Protein AF-0000000084686170 (afdb_homodimer)

pLDDT: mean 83.03, std 14.46, range [45.0, 97.25]

Secondary structure (DSSP, 8-state):
---EEEEEEEETTEEEEEEEEGGGHHHHHHHHHHHHHHHHHHHHHSS--SHHHHHHHHHHHHHHHHHHHHHHHHHHHHHHHHHHHHHHHHHHHHHHHH--/---EEEEEEEETTEEEEEEEEGGGHHHHHHHHHHHHHHHHHHHHHSS--SHHHHHHHHHHHHHHHHHHHHHHHHHHHHHHHHHHHHHHHHHHHHHHHH--

Foldseek 3Di:
DQDWDWDWADADHDIDIDTDGPVCVVVVRVVRVQLSVQLVVQVVVVPDDDSVRSSVVSVVVVVVVVVVVVVVCVVVVVVVVVVVVVVVVVVVVVCVVVVD/DQDWDWDWADADHDIDIDTDGPVCVVVVRVVRVQLSVQLVVQVVVVPDDDSVRSSVVSVVVVVVVVVVVVVVCVVVVVVVVVVVVVVVVVVVVVCVVVVD

Nearest PDB structures (foldseek):
  1t3u-assembly1_D  TM=7.786E-01  e=3.316E-07  Pseudomonas aeruginosa PAO1
  1t3u-assembly1_C  TM=6.749E-01  e=1.003E-06  Pseudomonas aeruginosa PAO1
  4p1m-assembly1_A-2  TM=8.816E-01  e=3.087E-04  Escherichia coli
  6xiq-assembly1_v  TM=5.345E-01  e=3.886E+00  Saccharomyces cerevisiae
  1t3u-assembly1_D  TM=7.752E-01  e=3.316E-07  Pseudomonas aeruginosa PAO1

Solvent-accessible surface area (backbone atoms only — not comparable to full-atom values): 10819 Å² total; per-residue (Å²): 124,86,64,66,41,77,42,80,40,73,46,82,93,42,80,45,81,44,78,36,42,72,86,42,43,67,53,49,53,51,15,43,52,55,50,27,52,45,29,46,53,45,47,70,67,62,81,49,73,59,70,48,55,29,34,42,51,33,29,36,54,51,36,34,54,36,53,53,52,53,50,49,44,59,52,45,50,49,49,49,51,50,49,49,51,52,53,50,50,52,48,51,51,51,48,58,60,62,74,95,124,86,63,67,42,78,43,81,42,75,46,80,94,41,81,44,79,44,79,37,42,71,87,43,43,67,53,50,53,51,14,43,52,55,50,28,51,43,30,46,55,46,49,69,67,63,80,49,75,59,71,47,55,30,33,42,51,33,30,35,54,49,37,34,53,37,55,53,52,53,49,49,45,60,50,45,51,50,49,48,52,50,49,50,52,53,52,50,49,53,48,52,52,51,48,59,61,62,75,94

InterPro domains:
  IPR007838 Cell division protein ZapA-like [PF05164] (7-91)
  IPR007838 Cell division protein ZapA-like [PTHR34981] (5-94)
  IPR036192 Cell division protein ZapA-like superfamily [SSF102829] (6-92)
  IPR042233 Cell division protein ZapA, N-terminal [G3DSA:3.30.160.880] (1-48)

Structure (mmCIF, N/CA/C/O backbone):
data_AF-0000000084686170-model_v1
#
loop_
_entity.id
_entity.type
_entity.pdbx_description
1 polymer 'Cell division protein ZapA'
#
loop_
_atom_site.group_PDB
_atom_site.id
_atom_site.type_symbol
_atom_site.label_atom_id
_atom_site.label_alt_id
_atom_site.label_comp_id
_atom_site.label_asym_id
_atom_site.label_entity_id
_atom_site.label_seq_id
_atom_site.pdbx_PDB_ins_code
_atom_site.Cartn_x
_atom_site.Cartn_y
_atom_site.Cartn_z
_atom_site.occupancy
_atom_site.B_iso_or_equiv
_atom_site.auth_seq_id
_atom_site.auth_comp_id
_atom_site.auth_asym_id
_atom_site.auth_atom_id
_atom_site.pdbx_PDB_model_num
ATOM 1 N N . MET A 1 1 ? 29.641 5.016 -8.812 1 45 1 MET A N 1
ATOM 2 C CA . MET A 1 1 ? 28.875 3.811 -9.133 1 45 1 MET A CA 1
ATOM 3 C C . MET A 1 1 ? 27.828 3.523 -8.055 1 45 1 MET A C 1
ATOM 5 O O . MET A 1 1 ? 28.172 3.283 -6.898 1 45 1 MET A O 1
ATOM 9 N N . SER A 1 2 ? 26.797 4.141 -8.07 1 58.09 2 SER A N 1
ATOM 10 C CA . SER A 1 2 ? 25.828 4.031 -6.977 1 58.09 2 SER A CA 1
ATOM 11 C C . SER A 1 2 ? 25.547 2.574 -6.633 1 58.09 2 SER A C 1
ATOM 13 O O . SER A 1 2 ? 25.156 1.79 -7.5 1 58.09 2 SER A O 1
ATOM 15 N N . THR A 1 3 ? 26.281 1.944 -5.672 1 73.88 3 THR A N 1
ATOM 16 C CA . THR A 1 3 ? 26.391 0.538 -5.297 1 73.88 3 THR A CA 1
ATOM 17 C C . THR A 1 3 ? 25 -0.025 -4.957 1 73.88 3 THR A C 1
ATOM 19 O O . THR A 1 3 ? 24.328 0.487 -4.07 1 73.88 3 THR A O 1
ATOM 22 N N . SER A 1 4 ? 24.391 -0.526 -5.988 1 85.44 4 SER A N 1
ATOM 23 C CA . SER A 1 4 ? 23.141 -1.256 -5.758 1 85.44 4 SER A CA 1
ATOM 24 C C . SER A 1 4 ? 23.406 -2.58 -5.047 1 85.44 4 SER A C 1
ATOM 26 O O . SER A 1 4 ? 24.422 -3.236 -5.301 1 85.44 4 SER A O 1
ATOM 28 N N . THR A 1 5 ? 22.703 -2.738 -3.934 1 88.38 5 THR A N 1
ATOM 29 C CA . THR A 1 5 ? 22.812 -3.986 -3.184 1 88.38 5 THR A CA 1
ATOM 30 C C . THR A 1 5 ? 21.531 -4.812 -3.342 1 88.38 5 THR A C 1
ATOM 32 O O . THR A 1 5 ? 20.438 -4.254 -3.469 1 88.38 5 THR A O 1
ATOM 35 N N . THR A 1 6 ? 21.734 -6.113 -3.402 1 92.19 6 THR A N 1
ATOM 36 C CA . THR A 1 6 ? 20.609 -7.023 -3.504 1 92.19 6 THR A CA 1
ATOM 37 C C . THR A 1 6 ? 20.141 -7.469 -2.117 1 92.19 6 THR A C 1
ATOM 39 O O . THR A 1 6 ? 20.953 -7.957 -1.319 1 92.19 6 THR A O 1
ATOM 42 N N . VAL A 1 7 ? 18.891 -7.262 -1.867 1 92.81 7 VAL A N 1
ATOM 43 C CA . VAL A 1 7 ? 18.328 -7.633 -0.573 1 92.81 7 VAL A CA 1
ATOM 44 C C . VAL A 1 7 ? 17.359 -8.797 -0.745 1 92.81 7 VAL A C 1
ATOM 46 O O . VAL A 1 7 ? 16.531 -8.797 -1.657 1 92.81 7 VAL A O 1
ATOM 49 N N . THR A 1 8 ? 17.531 -9.836 0.137 1 94.94 8 THR A N 1
ATOM 50 C CA . THR A 1 8 ? 16.641 -10.984 0.133 1 94.94 8 THR A CA 1
ATOM 51 C C . THR A 1 8 ? 15.492 -10.789 1.122 1 94.94 8 THR A C 1
ATOM 53 O O . THR A 1 8 ? 15.719 -10.602 2.318 1 94.94 8 THR A O 1
ATOM 56 N N . LEU A 1 9 ? 14.258 -10.852 0.516 1 94.81 9 LEU A N 1
ATOM 57 C CA . LEU A 1 9 ? 13.07 -10.672 1.348 1 94.81 9 LEU A CA 1
ATOM 58 C C . LEU A 1 9 ? 12.289 -11.977 1.467 1 94.81 9 LEU A C 1
ATOM 60 O O . LEU A 1 9 ? 12.203 -12.742 0.506 1 94.81 9 LEU A O 1
ATOM 64 N N . HIS A 1 10 ? 11.812 -12.18 2.723 1 93.75 10 HIS A N 1
ATOM 65 C CA . HIS A 1 10 ? 10.961 -13.336 2.955 1 93.75 10 HIS A CA 1
ATOM 66 C C . HIS A 1 10 ? 9.508 -12.922 3.166 1 93.75 10 HIS A C 1
ATOM 68 O O . HIS A 1 10 ? 9.172 -12.32 4.188 1 93.75 10 HIS A O 1
ATOM 74 N N . LEU A 1 11 ? 8.711 -13.188 2.184 1 95.25 11 LEU A N 1
ATOM 75 C CA . LEU A 1 11 ? 7.281 -12.906 2.27 1 95.25 11 LEU A CA 1
ATOM 76 C C . LEU A 1 11 ? 6.477 -14.203 2.268 1 95.25 11 LEU A C 1
ATOM 78 O O . LEU A 1 11 ? 6.453 -14.922 1.266 1 95.25 11 LEU A O 1
ATOM 82 N N . LEU A 1 12 ? 5.699 -14.406 3.408 1 90.69 12 LEU A N 1
ATOM 83 C CA . LEU A 1 12 ? 5.023 -15.68 3.627 1 90.69 12 LEU A CA 1
ATOM 84 C C . LEU A 1 12 ? 5.984 -16.844 3.439 1 90.69 12 LEU A C 1
ATOM 86 O O . LEU A 1 12 ? 6.977 -16.969 4.164 1 90.69 12 LEU A O 1
ATOM 90 N N . ASP A 1 13 ? 5.934 -17.609 2.588 1 85.81 13 ASP A N 1
ATOM 91 C CA . ASP A 1 13 ? 6.801 -18.781 2.459 1 85.81 13 ASP A CA 1
ATOM 92 C C . ASP A 1 13 ? 7.617 -18.719 1.171 1 85.81 13 ASP A C 1
ATOM 94 O O . ASP A 1 13 ? 8.008 -19.75 0.627 1 85.81 13 ASP A O 1
ATOM 98 N N . LYS A 1 14 ? 7.883 -17.438 0.778 1 92.5 14 LYS A N 1
ATOM 99 C CA . LYS A 1 14 ? 8.625 -17.266 -0.469 1 92.5 14 LYS A CA 1
ATOM 100 C C . LYS A 1 14 ? 9.734 -16.234 -0.31 1 92.5 14 LYS A C 1
ATOM 102 O O . LYS A 1 14 ? 9.602 -15.289 0.474 1 92.5 14 LYS A O 1
ATOM 107 N N . GLU A 1 15 ? 10.836 -16.531 -1.02 1 93.94 15 GLU A N 1
ATOM 108 C CA . GLU A 1 15 ? 11.977 -15.625 -1.01 1 93.94 15 GLU A CA 1
ATOM 109 C C . GLU A 1 15 ? 12.008 -14.758 -2.27 1 93.94 15 GLU A C 1
ATOM 111 O O . GLU A 1 15 ? 11.805 -15.266 -3.375 1 93.94 15 GLU A O 1
ATOM 116 N N . TYR A 1 16 ? 12.18 -13.484 -2.07 1 92.5 16 TYR A N 1
ATOM 117 C CA . TYR A 1 16 ? 12.281 -12.531 -3.168 1 92.5 16 TYR A CA 1
ATOM 118 C C . TYR A 1 16 ? 13.57 -11.727 -3.074 1 92.5 16 TYR A C 1
ATOM 120 O O . TYR A 1 16 ? 13.914 -11.211 -2.008 1 92.5 16 TYR A O 1
ATOM 128 N N . ARG A 1 17 ? 14.297 -11.68 -4.141 1 92.94 17 ARG A N 1
ATOM 129 C CA . ARG A 1 17 ? 15.508 -10.875 -4.191 1 92.94 17 ARG A CA 1
ATOM 130 C C . ARG A 1 17 ? 15.266 -9.555 -4.91 1 92.94 17 ARG A C 1
ATOM 132 O O . ARG A 1 17 ? 14.836 -9.539 -6.066 1 92.94 17 ARG A O 1
ATOM 139 N N . VAL A 1 18 ? 15.477 -8.484 -4.219 1 92.38 18 VAL A N 1
ATOM 140 C CA . VAL A 1 18 ? 15.219 -7.156 -4.762 1 92.38 18 VAL A CA 1
ATOM 141 C C . VAL A 1 18 ? 16.484 -6.305 -4.676 1 92.38 18 VAL A C 1
ATOM 143 O O . VAL A 1 18 ? 17.156 -6.297 -3.646 1 92.38 18 VAL A O 1
ATOM 146 N N . SER A 1 19 ? 16.766 -5.57 -5.801 1 91 19 SER A N 1
ATOM 147 C CA . SER A 1 19 ? 17.922 -4.676 -5.832 1 91 19 SER A CA 1
ATOM 148 C C . SER A 1 19 ? 17.547 -3.275 -5.359 1 91 19 SER A C 1
ATOM 150 O O . SER A 1 19 ? 16.516 -2.727 -5.77 1 91 19 SER A O 1
ATOM 152 N N . CYS A 1 20 ? 18.266 -2.783 -4.465 1 89.31 20 CYS A N 1
ATOM 153 C CA . CYS A 1 20 ? 18.031 -1.431 -3.971 1 89.31 20 CYS A CA 1
ATOM 154 C C . CYS A 1 20 ? 19.328 -0.753 -3.584 1 89.31 20 CYS A C 1
ATOM 156 O O . CYS A 1 20 ? 20.359 -1.419 -3.412 1 89.31 20 CYS A O 1
ATOM 158 N N . SER A 1 21 ? 19.312 0.585 -3.564 1 90.12 21 SER A N 1
ATOM 159 C CA . SER A 1 21 ? 20.469 1.325 -3.074 1 90.12 21 SER A CA 1
ATOM 160 C C . SER A 1 21 ? 20.625 1.177 -1.562 1 90.12 21 SER A C 1
ATOM 162 O O . SER A 1 21 ? 19.656 0.886 -0.863 1 90.12 21 SER A O 1
ATOM 164 N N . GLU A 1 22 ? 21.797 1.408 -1.07 1 89 22 GLU A N 1
ATOM 165 C CA . GLU A 1 22 ? 22.094 1.27 0.354 1 89 22 GLU A CA 1
ATOM 166 C C . GLU A 1 22 ? 21.203 2.193 1.188 1 89 22 GLU A C 1
ATOM 168 O O . GLU A 1 22 ? 20.797 1.836 2.295 1 89 22 GLU A O 1
ATOM 173 N N . ASN A 1 23 ? 20.875 3.273 0.655 1 88.88 23 ASN A N 1
ATOM 174 C CA . ASN A 1 23 ? 20.078 4.27 1.367 1 88.88 23 ASN A CA 1
ATOM 175 C C . ASN A 1 23 ? 18.594 3.887 1.409 1 88.88 23 ASN A C 1
ATOM 177 O O . ASN A 1 23 ? 17.844 4.406 2.23 1 88.88 23 ASN A O 1
ATOM 181 N N . GLU A 1 24 ? 18.234 2.977 0.614 1 86.94 24 GLU A N 1
ATOM 182 C CA . GLU A 1 24 ? 16.828 2.58 0.526 1 86.94 24 GLU A CA 1
ATOM 183 C C . GLU A 1 24 ? 16.594 1.239 1.214 1 86.94 24 GLU A C 1
ATOM 185 O O . GLU A 1 24 ? 15.445 0.813 1.373 1 86.94 24 GLU A O 1
ATOM 190 N N . ARG A 1 25 ? 17.609 0.647 1.721 1 91.94 25 ARG A N 1
ATOM 191 C CA . ARG A 1 25 ? 17.547 -0.705 2.264 1 91.94 25 ARG A CA 1
ATOM 192 C C . ARG A 1 25 ? 16.625 -0.767 3.471 1 91.94 25 ARG A C 1
ATOM 194 O O . ARG A 1 25 ? 15.75 -1.641 3.551 1 91.94 25 ARG A O 1
ATOM 201 N N . ALA A 1 26 ? 16.812 0.148 4.355 1 92.31 26 ALA A N 1
ATOM 202 C CA . ALA A 1 26 ? 16 0.161 5.574 1 92.31 26 ALA A CA 1
ATOM 203 C C . ALA A 1 26 ? 14.523 0.336 5.246 1 92.31 26 ALA A C 1
ATOM 205 O O . ALA A 1 26 ? 13.672 -0.336 5.828 1 92.31 26 ALA A O 1
ATOM 206 N N . GLY A 1 27 ? 14.234 1.225 4.305 1 92.19 27 GLY A N 1
ATOM 207 C CA . GLY A 1 27 ? 12.867 1.444 3.875 1 92.19 27 GLY A CA 1
ATOM 208 C C . GLY A 1 27 ? 12.25 0.229 3.213 1 92.19 27 GLY A C 1
ATOM 209 O O . GLY A 1 27 ? 11.078 -0.092 3.457 1 92.19 27 GLY A O 1
ATOM 210 N N . LEU A 1 28 ? 13.07 -0.44 2.461 1 94 28 LEU A N 1
ATOM 211 C CA . LEU A 1 28 ? 12.625 -1.647 1.771 1 94 28 LEU A CA 1
ATOM 212 C C . LEU A 1 28 ? 12.305 -2.756 2.768 1 94 28 LEU A C 1
ATOM 214 O O . LEU A 1 28 ? 11.273 -3.424 2.648 1 94 28 LEU A O 1
ATOM 218 N N . GLU A 1 29 ? 13.133 -2.926 3.709 1 95.25 29 GLU A N 1
ATOM 219 C CA . GLU A 1 29 ? 12.945 -3.971 4.715 1 95.25 29 GLU A CA 1
ATOM 220 C C . GLU A 1 29 ? 11.711 -3.701 5.57 1 95.25 29 GLU A C 1
ATOM 222 O O . GLU A 1 29 ? 10.977 -4.629 5.91 1 95.25 29 GLU A O 1
ATOM 227 N N . SER A 1 30 ? 11.547 -2.482 5.891 1 95.62 30 SER A N 1
ATOM 228 C CA . SER A 1 30 ? 10.359 -2.1 6.656 1 95.62 30 SER A CA 1
ATOM 229 C C . SER A 1 30 ? 9.086 -2.348 5.859 1 95.62 30 SER A C 1
ATOM 231 O O . SER A 1 30 ? 8.102 -2.85 6.402 1 95.62 30 SER A O 1
ATOM 233 N N . SER A 1 31 ? 9.125 -1.954 4.648 1 96.62 31 SER A N 1
ATOM 234 C CA . SER A 1 31 ? 7.988 -2.184 3.762 1 96.62 31 SER A CA 1
ATOM 235 C C . SER A 1 31 ? 7.684 -3.672 3.629 1 96.62 31 SER A C 1
ATOM 237 O O . SER A 1 31 ? 6.52 -4.078 3.662 1 96.62 31 SER A O 1
ATOM 239 N N . ALA A 1 32 ? 8.766 -4.422 3.52 1 97.25 32 ALA A N 1
ATOM 240 C CA . ALA A 1 32 ? 8.609 -5.867 3.389 1 97.25 32 ALA A CA 1
ATOM 241 C C . ALA A 1 32 ? 7.977 -6.469 4.637 1 97.25 32 ALA A C 1
ATOM 243 O O . ALA A 1 32 ? 7.109 -7.344 4.543 1 97.25 32 ALA A O 1
ATOM 244 N N . ARG A 1 33 ? 8.414 -6.012 5.738 1 96.38 33 ARG A N 1
ATOM 245 C CA . ARG A 1 33 ? 7.867 -6.5 7.004 1 96.38 33 ARG A CA 1
ATOM 246 C C . ARG A 1 33 ? 6.383 -6.18 7.121 1 96.38 33 ARG A C 1
ATOM 248 O O . ARG A 1 33 ? 5.586 -7.031 7.523 1 96.38 33 ARG A O 1
ATOM 255 N N . PHE A 1 34 ? 6.027 -4.988 6.836 1 96.62 34 PHE A N 1
ATOM 256 C CA . PHE A 1 34 ? 4.637 -4.551 6.902 1 96.62 34 PHE A CA 1
ATOM 257 C C . PHE A 1 34 ? 3.768 -5.359 5.945 1 96.62 34 PHE A C 1
ATOM 259 O O . PHE A 1 34 ? 2.695 -5.836 6.324 1 96.62 34 PHE A O 1
ATOM 266 N N . LEU A 1 35 ? 4.238 -5.48 4.684 1 96.94 35 LEU A N 1
ATOM 267 C CA . LEU A 1 35 ? 3.51 -6.262 3.689 1 96.94 35 LEU A CA 1
ATOM 268 C C . LEU A 1 35 ? 3.367 -7.711 4.141 1 96.94 35 LEU A C 1
ATOM 270 O O . LEU A 1 35 ? 2.289 -8.297 4.02 1 96.94 35 LEU A O 1
ATOM 274 N N . ASP A 1 36 ? 4.41 -8.281 4.629 1 97.25 36 ASP A N 1
ATOM 275 C CA . ASP A 1 36 ? 4.398 -9.656 5.098 1 97.25 36 ASP A CA 1
ATOM 276 C C . ASP A 1 36 ? 3.363 -9.859 6.203 1 97.25 36 ASP A C 1
ATOM 278 O O . ASP A 1 36 ? 2.664 -10.867 6.23 1 97.25 36 ASP A O 1
ATOM 282 N N . GLU A 1 37 ? 3.311 -8.961 7.086 1 96.94 37 GLU A N 1
ATOM 283 C CA . GLU A 1 37 ? 2.342 -9.016 8.172 1 96.94 37 GLU A CA 1
ATOM 284 C C . GLU A 1 37 ? 0.912 -9.023 7.645 1 96.94 37 GLU A C 1
ATOM 286 O O . GLU A 1 37 ? 0.068 -9.781 8.125 1 96.94 37 GLU A O 1
ATOM 291 N N . LYS A 1 38 ? 0.696 -8.172 6.711 1 96.12 38 LYS A N 1
ATOM 292 C CA . LYS A 1 38 ? -0.63 -8.102 6.105 1 96.12 38 LYS A CA 1
ATOM 293 C C . LYS A 1 38 ? -0.968 -9.398 5.367 1 96.12 38 LYS A C 1
ATOM 295 O O . LYS A 1 38 ? -2.076 -9.922 5.5 1 96.12 38 LYS A O 1
ATOM 300 N N . MET A 1 39 ? -0.021 -9.891 4.688 1 96.31 39 MET A N 1
ATOM 301 C CA . MET A 1 39 ? -0.221 -11.133 3.939 1 96.31 39 MET A CA 1
ATOM 302 C C . MET A 1 39 ? -0.473 -12.305 4.887 1 96.31 39 MET A C 1
ATOM 304 O O . MET A 1 39 ? -1.338 -13.141 4.625 1 96.31 39 MET A O 1
ATOM 308 N N . GLN A 1 40 ? 0.244 -12.344 5.93 1 96.5 40 GLN A N 1
ATOM 309 C CA . GLN A 1 40 ? 0.073 -13.398 6.93 1 96.5 40 GLN A CA 1
ATOM 310 C C . GLN A 1 40 ? -1.312 -13.336 7.562 1 96.5 40 GLN A C 1
ATOM 312 O O . GLN A 1 40 ? -1.945 -14.367 7.793 1 96.5 40 GLN A O 1
ATOM 317 N N . SER A 1 41 ? -1.689 -12.156 7.902 1 96.38 41 SER A N 1
ATOM 318 C CA . SER A 1 41 ? -3.016 -11.961 8.477 1 96.38 41 SER A CA 1
ATOM 319 C C . SER A 1 41 ? -4.105 -12.477 7.543 1 96.38 41 SER A C 1
ATOM 321 O O . SER A 1 41 ? -5.062 -13.117 7.984 1 96.38 41 SER A O 1
ATOM 323 N N . ILE A 1 42 ? -3.961 -12.242 6.309 1 94.69 42 ILE A N 1
ATOM 324 C CA . ILE A 1 42 ? -4.922 -12.68 5.301 1 94.69 42 ILE A CA 1
ATOM 325 C C . ILE A 1 42 ? -4.887 -14.203 5.184 1 94.69 42 ILE A C 1
ATOM 327 O O . ILE A 1 42 ? -5.934 -14.852 5.113 1 94.69 42 ILE A O 1
ATOM 331 N N . LYS A 1 43 ? -3.721 -14.711 5.121 1 94.62 43 LYS A N 1
ATOM 332 C CA . LYS A 1 43 ? -3.564 -16.156 5.062 1 94.62 43 LYS A CA 1
ATOM 333 C C . LYS A 1 43 ? -4.203 -16.828 6.277 1 94.62 43 LYS A C 1
ATOM 335 O O . LYS A 1 43 ? -4.891 -17.844 6.141 1 94.62 43 LYS A O 1
ATOM 340 N N . LYS A 1 44 ? -3.982 -16.266 7.391 1 94.88 44 LYS A N 1
ATOM 341 C CA . LYS A 1 44 ? -4.469 -16.828 8.648 1 94.88 44 LYS A CA 1
ATOM 342 C C . LYS A 1 44 ? -5.992 -16.812 8.703 1 94.88 44 LYS A C 1
ATOM 344 O O . LYS A 1 44 ? -6.605 -17.672 9.344 1 94.88 44 LYS A O 1
ATOM 349 N N . SER A 1 45 ? -6.578 -15.836 8.086 1 92.25 45 SER A N 1
ATOM 350 C CA . SER A 1 45 ? -8.039 -15.758 8.07 1 92.25 45 SER A CA 1
ATOM 351 C C . SER A 1 45 ? -8.648 -16.953 7.352 1 92.25 45 SER A C 1
ATOM 353 O O . SER A 1 45 ? -9.805 -17.312 7.586 1 92.25 45 SER A O 1
ATOM 355 N N . GLY A 1 46 ? -7.957 -17.562 6.461 1 90.25 46 GLY A N 1
ATOM 356 C CA . GLY A 1 46 ? -8.398 -18.75 5.75 1 90.25 46 GLY A CA 1
ATOM 357 C C . GLY A 1 46 ? -9.375 -18.438 4.625 1 90.25 46 GLY A C 1
ATOM 358 O O . GLY A 1 46 ? -9.82 -19.344 3.916 1 90.25 46 GLY A O 1
ATOM 359 N N . ARG A 1 47 ? -9.68 -17.266 4.414 1 87 47 ARG A N 1
ATOM 360 C CA . ARG A 1 47 ? -10.672 -16.875 3.418 1 87 47 ARG A CA 1
ATOM 361 C C . ARG A 1 47 ? -10.047 -16.797 2.027 1 87 47 ARG A C 1
ATOM 363 O O . ARG A 1 47 ? -10.758 -16.891 1.021 1 87 47 ARG A O 1
ATOM 370 N N . VAL A 1 48 ? -8.797 -16.609 1.94 1 90.12 48 VAL A N 1
ATOM 371 C CA . VAL A 1 48 ? -8.094 -16.422 0.673 1 90.12 48 VAL A CA 1
ATOM 372 C C . VAL A 1 48 ? -7.031 -17.5 0.504 1 90.12 48 VAL A C 1
ATOM 374 O O . VAL A 1 48 ? -6.211 -17.719 1.397 1 90.12 48 VAL A O 1
ATOM 377 N N . VAL A 1 49 ? -7.172 -18.141 -0.604 1 88.62 49 VAL A N 1
ATOM 378 C CA . VAL A 1 49 ? -6.23 -19.219 -0.874 1 88.62 49 VAL A CA 1
ATOM 379 C C . VAL A 1 49 ? -5.312 -18.844 -2.031 1 88.62 49 VAL A C 1
ATOM 381 O O . VAL A 1 49 ? -5.77 -18.281 -3.033 1 88.62 49 VAL A O 1
ATOM 384 N N . GLY A 1 50 ? -3.961 -19.219 -1.881 1 89.75 50 GLY A N 1
ATOM 385 C CA . GLY A 1 50 ? -3.002 -18.938 -2.936 1 89.75 50 GLY A CA 1
ATOM 386 C C . GLY A 1 50 ? -2.193 -17.672 -2.682 1 89.75 50 GLY A C 1
ATOM 387 O O . GLY A 1 50 ? -2.74 -16.656 -2.248 1 89.75 50 GLY A O 1
ATOM 388 N N . LEU A 1 51 ? -0.908 -17.734 -2.955 1 88.06 51 LEU A N 1
ATOM 389 C CA . LEU A 1 51 ? 0.026 -16.656 -2.674 1 88.06 51 LEU A CA 1
ATOM 390 C C . LEU A 1 51 ? -0.305 -15.422 -3.51 1 88.06 51 LEU A C 1
ATOM 392 O O . LEU A 1 51 ? -0.255 -14.297 -3.01 1 88.06 51 LEU A O 1
ATOM 396 N N . ASP A 1 52 ? -0.678 -15.695 -4.691 1 87.38 52 ASP A N 1
ATOM 397 C CA . ASP A 1 52 ? -0.965 -14.586 -5.598 1 87.38 52 ASP A CA 1
ATOM 398 C C . ASP A 1 52 ? -2.188 -13.797 -5.133 1 87.38 52 ASP A C 1
ATOM 400 O O . ASP A 1 52 ? -2.158 -12.562 -5.086 1 87.38 52 ASP A O 1
ATOM 404 N N . ARG A 1 53 ? -3.227 -14.523 -4.762 1 91.69 53 ARG A N 1
ATOM 405 C CA . ARG A 1 53 ? -4.441 -13.867 -4.289 1 91.69 53 ARG A CA 1
ATOM 406 C C . ARG A 1 53 ? -4.195 -13.148 -2.963 1 91.69 53 ARG A C 1
ATOM 408 O O . ARG A 1 53 ? -4.699 -12.047 -2.744 1 91.69 53 ARG A O 1
ATOM 415 N N . ILE A 1 54 ? -3.377 -13.758 -2.15 1 94.62 54 ILE A N 1
ATOM 416 C CA . ILE A 1 54 ? -3.057 -13.172 -0.852 1 94.62 54 ILE A CA 1
ATOM 417 C C . ILE A 1 54 ? -2.291 -11.867 -1.049 1 94.62 54 ILE A C 1
ATOM 419 O O . ILE A 1 54 ? -2.598 -10.859 -0.412 1 94.62 54 ILE A O 1
ATOM 423 N N . ALA A 1 55 ? -1.32 -11.914 -1.923 1 94.5 55 ALA A N 1
ATOM 424 C CA . ALA A 1 55 ? -0.517 -10.727 -2.215 1 94.5 55 ALA A CA 1
ATOM 425 C C . ALA A 1 55 ? -1.385 -9.594 -2.752 1 94.5 55 ALA A C 1
ATOM 427 O O . ALA A 1 55 ? -1.244 -8.445 -2.33 1 94.5 55 ALA A O 1
ATOM 428 N N . VAL A 1 56 ? -2.307 -9.898 -3.586 1 94.38 56 VAL A N 1
ATOM 429 C CA . VAL A 1 56 ? -3.178 -8.898 -4.195 1 94.38 56 VAL A CA 1
ATOM 430 C C . VAL A 1 56 ? -4.102 -8.305 -3.135 1 94.38 56 VAL A C 1
ATOM 432 O O . VAL A 1 56 ? -4.285 -7.086 -3.072 1 94.38 56 VAL A O 1
ATOM 435 N N . MET A 1 57 ? -4.633 -9.148 -2.316 1 95.56 57 MET A N 1
ATOM 436 C CA . MET A 1 57 ? -5.523 -8.68 -1.257 1 95.56 57 MET A CA 1
ATOM 437 C C . MET A 1 57 ? -4.781 -7.758 -0.292 1 95.56 57 MET A C 1
ATOM 439 O O . MET A 1 57 ? -5.312 -6.723 0.117 1 95.56 57 MET A O 1
ATOM 443 N N . ALA A 1 58 ? -3.596 -8.188 0.036 1 96.31 58 ALA A N 1
ATOM 444 C CA . ALA A 1 58 ? -2.766 -7.352 0.901 1 96.31 58 ALA A CA 1
ATOM 445 C C . ALA A 1 58 ? -2.461 -6.008 0.241 1 96.31 58 ALA A C 1
ATOM 447 O O . ALA A 1 58 ? -2.58 -4.957 0.875 1 96.31 58 ALA A O 1
ATOM 448 N N . GLY A 1 59 ? -2.051 -6.09 -1.016 1 96.5 59 GLY A N 1
ATOM 449 C CA . GLY A 1 59 ? -1.803 -4.883 -1.783 1 96.5 59 GLY A CA 1
ATOM 450 C C . GLY A 1 59 ? -3 -3.951 -1.835 1 96.5 59 GLY A C 1
ATOM 451 O O . GLY A 1 59 ? -2.855 -2.736 -1.679 1 96.5 59 GLY A O 1
ATOM 452 N N . LEU A 1 60 ? -4.188 -4.543 -2.039 1 95 60 LEU A N 1
ATOM 453 C CA . LEU A 1 60 ? -5.418 -3.762 -2.094 1 95 60 LEU A CA 1
ATOM 454 C C . LEU A 1 60 ? -5.676 -3.061 -0.764 1 95 60 LEU A C 1
ATOM 456 O O . LEU A 1 60 ? -5.992 -1.868 -0.737 1 95 60 LEU A O 1
ATOM 460 N N . ASN A 1 61 ? -5.531 -3.756 0.268 1 94.81 61 ASN A N 1
ATOM 461 C CA . ASN A 1 61 ? -5.758 -3.209 1.603 1 94.81 61 ASN A CA 1
ATOM 462 C C . ASN A 1 61 ? -4.777 -2.082 1.917 1 94.81 61 ASN A C 1
ATOM 464 O O . ASN A 1 61 ? -5.176 -1.031 2.424 1 94.81 61 ASN A O 1
ATOM 468 N N . ILE A 1 62 ? -3.543 -2.283 1.635 1 95.12 62 ILE A N 1
ATOM 469 C CA . ILE A 1 62 ? -2.516 -1.282 1.901 1 95.12 62 ILE A CA 1
ATOM 470 C C . ILE A 1 62 ? -2.76 -0.05 1.032 1 95.12 62 ILE A C 1
ATOM 472 O O . ILE A 1 62 ? -2.633 1.083 1.501 1 95.12 62 ILE A O 1
ATOM 476 N N . THR A 1 63 ? -3.09 -0.287 -0.229 1 95.88 63 THR A N 1
ATOM 477 C CA . THR A 1 63 ? -3.391 0.808 -1.145 1 95.88 63 THR A CA 1
ATOM 478 C C . THR A 1 63 ? -4.555 1.646 -0.623 1 95.88 63 THR A C 1
ATOM 480 O O . THR A 1 63 ? -4.527 2.875 -0.7 1 95.88 63 THR A O 1
ATOM 483 N N . HIS A 1 64 ? -5.555 1.021 -0.125 1 93.44 64 HIS A N 1
ATOM 484 C CA . HIS A 1 64 ? -6.699 1.711 0.456 1 93.44 64 HIS A CA 1
ATOM 485 C C . HIS A 1 64 ? -6.273 2.621 1.603 1 93.44 64 HIS A C 1
ATOM 487 O O . HIS A 1 64 ? -6.652 3.793 1.646 1 93.44 64 HIS A O 1
ATOM 493 N N . ASP A 1 65 ? -5.488 2.082 2.498 1 91.94 65 ASP A N 1
ATOM 494 C CA . ASP A 1 65 ? -4.98 2.852 3.629 1 91.94 65 ASP A CA 1
ATOM 495 C C . ASP A 1 65 ? -4.137 4.031 3.158 1 91.94 65 ASP A C 1
ATOM 497 O O . ASP A 1 65 ? -4.219 5.125 3.725 1 91.94 65 ASP A O 1
ATOM 501 N N . PHE A 1 66 ? -3.357 3.803 2.186 1 90.56 66 PHE A N 1
ATOM 502 C CA . PHE A 1 66 ? -2.502 4.832 1.609 1 90.56 66 PHE A CA 1
ATOM 503 C C . PHE A 1 66 ? -3.336 5.98 1.055 1 90.56 66 PHE A C 1
ATOM 505 O O . PHE A 1 66 ? -3.068 7.148 1.35 1 90.56 66 PHE A O 1
ATOM 512 N N . LEU A 1 67 ? -4.406 5.664 0.316 1 90.56 67 LEU A N 1
ATOM 513 C CA . LEU A 1 67 ? -5.242 6.664 -0.338 1 90.56 67 LEU A CA 1
ATOM 514 C C . LEU A 1 67 ? -6.074 7.43 0.685 1 90.56 67 LEU A C 1
ATOM 516 O O . LEU A 1 67 ? -6.258 8.641 0.561 1 90.56 67 LEU A O 1
ATOM 520 N N . VAL A 1 68 ? -6.543 6.727 1.699 1 87.12 68 VAL A N 1
ATOM 521 C CA . VAL A 1 68 ? -7.352 7.344 2.746 1 87.12 68 VAL A CA 1
ATOM 522 C C . VAL A 1 68 ? -6.492 8.32 3.551 1 87.12 68 VAL A C 1
ATOM 524 O O . VAL A 1 68 ? -6.922 9.43 3.857 1 87.12 68 VAL A O 1
ATOM 527 N N . GLU A 1 69 ? -5.293 7.863 3.844 1 82.81 69 GLU A N 1
ATOM 528 C CA . GLU A 1 69 ? -4.391 8.711 4.613 1 82.81 69 GLU A CA 1
ATOM 529 C C . GLU A 1 69 ? -3.963 9.938 3.811 1 82.81 69 GLU A C 1
ATOM 531 O O . GLU A 1 69 ? -3.799 11.031 4.367 1 82.81 69 GLU A O 1
ATOM 536 N N . ASN A 1 70 ? -3.727 9.711 2.613 1 82.75 70 ASN A N 1
ATOM 537 C CA . ASN A 1 70 ? -3.312 10.812 1.745 1 82.75 70 ASN A CA 1
ATOM 538 C C . ASN A 1 70 ? -4.426 11.836 1.567 1 82.75 70 ASN A C 1
ATOM 540 O O . ASN A 1 70 ? -4.16 13.031 1.441 1 82.75 70 ASN A O 1
ATOM 544 N N . GLN A 1 71 ? -5.652 11.453 1.552 1 78.69 71 GLN A N 1
ATOM 545 C CA . GLN A 1 71 ? -6.805 12.344 1.45 1 78.69 71 GLN A CA 1
ATOM 546 C C . GLN A 1 71 ? -6.988 13.148 2.732 1 78.69 71 GLN A C 1
ATOM 548 O O . GLN A 1 71 ? -7.352 14.328 2.682 1 78.69 71 GLN A O 1
ATOM 553 N N . LYS A 1 72 ? -6.789 12.539 3.824 1 74.12 72 LYS A N 1
ATOM 554 C CA . LYS A 1 72 ? -6.891 13.227 5.109 1 74.12 72 LYS A CA 1
ATOM 555 C C . LYS A 1 72 ? -5.867 14.352 5.223 1 74.12 72 LYS A C 1
ATOM 557 O O . LYS A 1 72 ? -6.164 15.414 5.766 1 74.12 72 LYS A O 1
ATOM 562 N N . LYS A 1 73 ? -4.73 14.109 4.711 1 68.38 73 LYS A N 1
ATOM 563 C CA . LYS A 1 73 ? -3.66 15.102 4.734 1 68.38 73 LYS A CA 1
ATOM 564 C C . LYS A 1 73 ? -4.023 16.328 3.895 1 68.38 73 LYS A C 1
ATOM 566 O O . LYS A 1 73 ? -3.783 17.453 4.305 1 68.38 73 LYS A O 1
ATOM 571 N N . SER A 1 74 ? -4.484 15.93 2.758 1 65.19 74 SER A N 1
ATOM 572 C CA . SER A 1 74 ? -4.828 17.047 1.876 1 65.19 74 SER A CA 1
ATOM 573 C C . SER A 1 74 ? -5.891 17.938 2.504 1 65.19 74 SER A C 1
ATOM 575 O O . SER A 1 74 ? -5.816 19.156 2.4 1 65.19 74 SER A O 1
ATOM 577 N N . GLY A 1 75 ? -6.773 17.266 3.201 1 60.84 75 GLY A N 1
ATOM 578 C CA . GLY A 1 75 ? -7.797 18.047 3.871 1 60.84 75 GLY A CA 1
ATOM 579 C C . GLY A 1 75 ? -7.289 18.75 5.117 1 60.84 75 GLY A C 1
ATOM 580 O O . GLY A 1 75 ? -7.602 19.922 5.348 1 60.84 75 GLY A O 1
ATOM 581 N N . ALA A 1 76 ? -6.551 18.062 5.891 1 60.75 76 ALA A N 1
ATOM 582 C CA . ALA A 1 76 ? -6.051 18.594 7.152 1 60.75 76 ALA A CA 1
ATOM 583 C C . ALA A 1 76 ? -5.047 19.719 6.91 1 60.75 76 ALA A C 1
ATOM 585 O O . ALA A 1 76 ? -5.074 20.734 7.594 1 60.75 76 ALA A O 1
ATOM 586 N N . SER A 1 77 ? -4.219 19.438 6 1 61.97 77 SER A N 1
ATOM 587 C CA . SER A 1 77 ? -3.234 20.469 5.684 1 61.97 77 SER A CA 1
ATOM 588 C C . SER A 1 77 ? -3.908 21.781 5.285 1 61.97 77 SER A C 1
ATOM 590 O O . SER A 1 77 ? -3.49 22.859 5.711 1 61.97 77 SER A O 1
ATOM 592 N N . LEU A 1 78 ? -4.93 21.547 4.516 1 58.84 78 LEU A N 1
ATOM 593 C CA . LEU A 1 78 ? -5.672 22.734 4.098 1 58.84 78 LEU A CA 1
ATOM 594 C C . LEU A 1 78 ? -6.332 23.422 5.293 1 58.84 78 LEU A C 1
ATOM 596 O O . LEU A 1 78 ? -6.32 24.641 5.395 1 58.84 78 LEU A O 1
ATOM 600 N N . ASN A 1 79 ? -6.809 22.547 6.172 1 63.06 79 ASN A N 1
ATOM 601 C CA . ASN A 1 79 ? -7.473 23.109 7.344 1 63.06 79 ASN A CA 1
ATOM 602 C C . ASN A 1 79 ? -6.477 23.781 8.289 1 63.06 79 ASN A C 1
ATOM 604 O O . ASN A 1 79 ? -6.75 24.859 8.82 1 63.06 79 ASN A O 1
ATOM 608 N N . ILE A 1 80 ? -5.438 23.203 8.391 1 63.72 80 ILE A N 1
ATOM 609 C CA . ILE A 1 80 ? -4.414 23.719 9.289 1 63.72 80 ILE A CA 1
ATOM 610 C C . ILE A 1 80 ? -3.814 25 8.703 1 63.72 80 ILE A C 1
ATOM 612 O O . ILE A 1 80 ? -3.621 25.984 9.414 1 63.72 80 ILE A O 1
ATOM 616 N N . SER A 1 81 ? -3.537 24.891 7.473 1 63.38 81 SER A N 1
ATOM 617 C CA . SER A 1 81 ? -3.018 26.078 6.797 1 63.38 81 SER A CA 1
ATOM 618 C C . SER A 1 81 ? -3.982 27.25 6.922 1 63.38 81 SER A C 1
ATOM 620 O O . SER A 1 81 ? -3.562 28.375 7.156 1 63.38 81 SER A O 1
ATOM 622 N N . ASP A 1 82 ? -5.207 26.891 6.707 1 63.81 82 ASP A N 1
ATOM 623 C CA . ASP A 1 82 ? -6.23 27.922 6.832 1 63.81 82 ASP A CA 1
ATOM 624 C C . ASP A 1 82 ? -6.285 28.469 8.258 1 63.81 82 ASP A C 1
ATOM 626 O O . ASP A 1 82 ? -6.461 29.672 8.461 1 63.81 82 ASP A O 1
ATOM 630 N N . LYS A 1 83 ? -6.148 27.625 9.203 1 70.25 83 LYS A N 1
ATOM 631 C CA . LYS A 1 83 ? -6.191 28.062 10.594 1 70.25 83 LYS A CA 1
ATOM 632 C C . LYS A 1 83 ? -4.953 28.875 10.953 1 70.25 83 LYS A C 1
ATOM 634 O O . LYS A 1 83 ? -5.051 29.875 11.68 1 70.25 83 LYS A O 1
ATOM 639 N N . ILE A 1 84 ? -3.934 28.547 10.461 1 69.56 84 ILE A N 1
ATOM 640 C CA . ILE A 1 84 ? -2.689 29.281 10.672 1 69.56 84 ILE A CA 1
ATOM 641 C C . ILE A 1 84 ? -2.805 30.688 10.086 1 69.56 84 ILE A C 1
ATOM 643 O O . ILE A 1 84 ? -2.408 31.672 10.719 1 69.56 84 ILE A O 1
ATOM 647 N N . ILE A 1 85 ? -3.361 30.719 8.891 1 67.69 85 ILE A N 1
ATOM 648 C CA . ILE A 1 85 ? -3.561 32 8.219 1 67.69 85 ILE A CA 1
ATOM 649 C C . ILE A 1 85 ? -4.527 32.844 9.031 1 67.69 85 ILE A C 1
ATOM 651 O O . ILE A 1 85 ? -4.297 34.062 9.219 1 67.69 85 ILE A O 1
ATOM 655 N N . ALA A 1 86 ? -5.547 32.312 9.57 1 69.81 86 ALA A N 1
ATOM 656 C CA . ALA A 1 86 ? -6.531 33.031 10.375 1 69.81 86 ALA A CA 1
ATOM 657 C C . ALA A 1 86 ? -5.902 33.562 11.656 1 69.81 86 ALA A C 1
ATOM 659 O O . ALA A 1 86 ? -6.16 34.719 12.047 1 69.81 86 ALA A O 1
ATOM 660 N N . LEU A 1 87 ? -5.094 32.781 12.289 1 68.75 87 LEU A N 1
ATOM 661 C CA . LEU A 1 8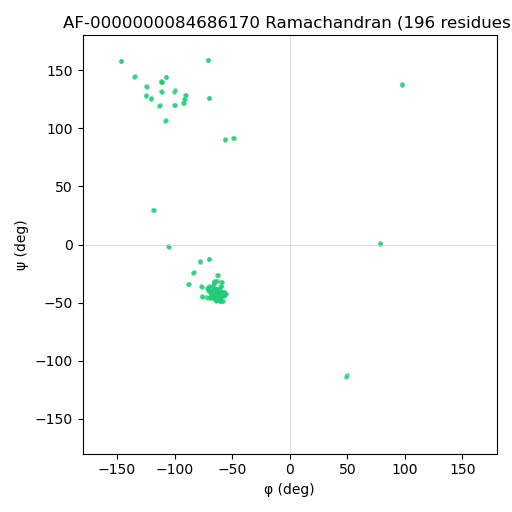7 ? -4.414 33.188 13.516 1 68.75 87 LEU A CA 1
ATOM 662 C C . LEU A 1 87 ? -3.4 34.312 13.242 1 68.75 87 LEU A C 1
ATOM 664 O O . LEU A 1 87 ? -3.283 35.25 14.016 1 68.75 87 LEU A O 1
ATOM 668 N N . GLN A 1 88 ? -2.742 34.156 12.164 1 66.75 88 GLN A N 1
ATOM 669 C CA . GLN A 1 88 ? -1.794 35.188 11.742 1 66.75 88 GLN A CA 1
ATOM 670 C C . GLN A 1 88 ? -2.502 36.5 11.469 1 66.75 88 GLN A C 1
ATOM 672 O O . GLN A 1 88 ? -1.993 37.594 11.812 1 66.75 88 GLN A O 1
ATOM 677 N N . ASN A 1 89 ? -3.639 36.438 10.828 1 71.06 89 ASN A N 1
ATOM 678 C CA . ASN A 1 89 ? -4.43 37.656 10.539 1 71.06 89 ASN A CA 1
ATOM 679 C C . ASN A 1 89 ? -4.941 38.312 11.82 1 71.06 89 ASN A C 1
ATOM 681 O O . ASN A 1 89 ? -4.957 39.531 11.93 1 71.06 89 ASN A O 1
ATOM 685 N N . LYS A 1 90 ? -5.355 37.562 12.742 1 68.38 90 LYS A N 1
ATOM 686 C CA . LYS A 1 90 ? -5.816 38.062 14.031 1 68.38 90 LYS A CA 1
ATOM 687 C C . LYS A 1 90 ? -4.684 38.781 14.773 1 68.38 90 LYS A C 1
ATOM 689 O O . LYS A 1 90 ? -4.895 39.812 15.391 1 68.38 90 LYS A O 1
ATOM 694 N N . LEU A 1 91 ? -3.562 38.25 14.719 1 64.38 91 LEU A N 1
ATOM 695 C CA . LEU A 1 91 ? -2.375 38.844 15.328 1 64.38 91 LEU A CA 1
ATOM 696 C C . LEU A 1 91 ? -2.006 40.156 14.664 1 64.38 91 LEU A C 1
ATOM 698 O O . LEU A 1 91 ? -1.696 41.125 15.344 1 64.38 91 LEU A O 1
ATOM 702 N N . ASP A 1 92 ? -2.018 40.094 13.367 1 66.88 92 ASP A N 1
ATOM 703 C CA . ASP A 1 92 ? -1.717 41.281 12.609 1 66.88 92 ASP A CA 1
ATOM 704 C C . ASP A 1 92 ? -2.709 42.406 12.93 1 66.88 92 ASP A C 1
ATOM 706 O O . ASP A 1 92 ? -2.322 43.562 13.078 1 66.88 92 ASP A O 1
ATOM 710 N N . PHE A 1 93 ? -3.936 42.031 13.047 1 62.19 93 PHE A N 1
ATOM 711 C CA . PHE A 1 93 ? -4.984 42.969 13.391 1 62.19 93 PHE A CA 1
ATOM 712 C C . PHE A 1 93 ? -4.77 43.531 14.789 1 62.19 93 PHE A C 1
ATOM 714 O O . PHE A 1 93 ? -4.922 44.75 15.008 1 62.19 93 PHE A O 1
ATOM 721 N N . ALA A 1 94 ? -4.41 42.812 15.656 1 61.72 94 ALA A N 1
ATOM 722 C CA . ALA A 1 94 ? -4.188 43.25 17.031 1 61.72 94 ALA A CA 1
ATOM 723 C C . ALA A 1 94 ? -2.973 44.156 17.141 1 61.72 94 ALA A C 1
ATOM 725 O O . ALA A 1 94 ? -3 45.156 17.859 1 61.72 94 ALA A O 1
ATOM 726 N N . ILE A 1 95 ? -2.006 43.812 16.453 1 61.47 95 ILE A N 1
ATOM 727 C CA . ILE A 1 95 ? -0.788 44.625 16.453 1 61.47 95 ILE A CA 1
ATOM 728 C C . ILE A 1 95 ? -1.062 45.969 15.797 1 61.47 95 ILE A C 1
ATOM 730 O O . ILE A 1 95 ? -0.629 47.031 16.297 1 61.47 95 ILE A O 1
ATOM 734 N N . ASP A 1 96 ? -1.729 45.875 14.758 1 61.66 96 ASP A N 1
ATOM 735 C CA . ASP A 1 96 ? -2.066 47.125 14.047 1 61.66 96 ASP A CA 1
ATOM 736 C C . ASP A 1 96 ? -2.963 48 14.898 1 61.66 96 ASP A C 1
ATOM 738 O O . ASP A 1 96 ? -2.844 49.25 14.852 1 61.66 96 ASP A O 1
ATOM 742 N N . SER A 1 97 ? -3.74 47.438 15.68 1 57.66 97 SER A N 1
ATOM 743 C CA . SER A 1 97 ? -4.652 48.188 16.531 1 57.66 97 SER A CA 1
ATOM 744 C C . SER A 1 97 ? -3.922 48.812 17.719 1 57.66 97 SER A C 1
ATOM 746 O O . SER A 1 97 ? -4.285 49.875 18.203 1 57.66 97 SER A O 1
ATOM 748 N N . PHE A 1 98 ? -2.967 48.188 18.297 1 54.56 98 PHE A N 1
ATOM 749 C CA . PHE A 1 98 ? -2.268 48.719 19.469 1 54.56 98 PHE A CA 1
ATOM 750 C C . PHE A 1 98 ? -1.09 49.594 19.047 1 54.56 98 PHE A C 1
ATOM 752 O O . PHE A 1 98 ? -0.614 50.406 19.812 1 54.56 98 PHE A O 1
ATOM 759 N N . GLY A 1 99 ? -0.493 49.281 18.031 1 53.25 99 GLY A N 1
ATOM 760 C CA . GLY A 1 99 ? 0.632 50.094 17.609 1 53.25 99 GLY A CA 1
ATOM 761 C C . GLY A 1 99 ? 0.219 51.469 17.094 1 53.25 99 GLY A C 1
ATOM 762 O O . GLY A 1 99 ? 1.065 52.25 16.703 1 53.25 99 GLY A O 1
ATOM 763 N N . LYS A 1 100 ? -1.052 51.625 16.859 1 46.62 100 LYS A N 1
ATOM 764 C CA . LYS A 1 100 ? -1.411 53.062 16.828 1 46.62 100 LYS A CA 1
ATOM 765 C C . LYS A 1 100 ? -1.684 53.594 18.234 1 46.62 100 LYS A C 1
ATOM 767 O O . LYS A 1 100 ? -2.188 52.875 19.094 1 46.62 100 LYS A O 1
ATOM 772 N N . MET B 1 1 ? -29.188 -5.805 8.156 1 45.53 1 MET B N 1
ATOM 773 C CA . MET B 1 1 ? -28.359 -6.762 7.422 1 45.53 1 MET B CA 1
ATOM 774 C C . MET B 1 1 ? -27.328 -6.035 6.566 1 45.53 1 MET B C 1
ATOM 776 O O . MET B 1 1 ? -27.688 -5.293 5.648 1 45.53 1 MET B O 1
ATOM 780 N N . SER B 1 2 ? -26.328 -5.594 7.117 1 58.16 2 SER B N 1
ATOM 781 C CA . SER B 1 2 ? -25.391 -4.746 6.391 1 58.16 2 SER B CA 1
ATOM 782 C C . SER B 1 2 ? -25.016 -5.367 5.051 1 58.16 2 SER B C 1
ATOM 784 O O . SER B 1 2 ? -24.531 -6.504 5.004 1 58.16 2 SER B O 1
ATOM 786 N N . THR B 1 3 ? -25.734 -5.07 3.922 1 73.81 3 THR B N 1
ATOM 787 C CA . THR B 1 3 ? -25.734 -5.66 2.588 1 73.81 3 THR B CA 1
ATOM 788 C C . THR B 1 3 ? -24.344 -5.641 1.986 1 73.81 3 THR B C 1
ATOM 790 O O . THR B 1 3 ? -23.719 -4.578 1.862 1 73.81 3 THR B O 1
ATOM 793 N N . SER B 1 4 ? -23.656 -6.719 2.244 1 85.25 4 SER B N 1
ATOM 794 C CA . SER B 1 4 ? -22.375 -6.898 1.571 1 85.25 4 SER B CA 1
ATOM 795 C C . SER B 1 4 ? -22.562 -7.168 0.082 1 85.25 4 SER B C 1
ATOM 797 O O . SER B 1 4 ? -23.516 -7.832 -0.318 1 85.25 4 SER B O 1
ATOM 799 N N . THR B 1 5 ? -21.891 -6.348 -0.707 1 88.25 5 THR B N 1
ATOM 800 C CA . THR B 1 5 ? -21.922 -6.523 -2.154 1 88.25 5 THR B CA 1
ATOM 801 C C . THR B 1 5 ? -20.578 -7.062 -2.66 1 88.25 5 THR B C 1
ATOM 803 O O . THR B 1 5 ? -19.531 -6.75 -2.102 1 88.25 5 THR B O 1
ATOM 806 N N . THR B 1 6 ? -20.688 -7.91 -3.658 1 92.25 6 THR B N 1
ATOM 807 C CA . THR B 1 6 ? -19.484 -8.461 -4.277 1 92.25 6 THR B CA 1
ATOM 808 C C . THR B 1 6 ? -19.047 -7.609 -5.461 1 92.25 6 THR B C 1
ATOM 810 O O . THR B 1 6 ? -19.844 -7.336 -6.363 1 92.25 6 THR B O 1
ATOM 813 N N . VAL B 1 7 ? -17.812 -7.191 -5.41 1 92.88 7 VAL B N 1
ATOM 814 C CA . VAL B 1 7 ? -17.266 -6.355 -6.477 1 92.88 7 VAL B CA 1
ATOM 815 C C . VAL B 1 7 ? -16.219 -7.133 -7.262 1 92.88 7 VAL B C 1
ATOM 817 O O . VAL B 1 7 ? -15.359 -7.793 -6.672 1 92.88 7 VAL B O 1
ATOM 820 N N . THR B 1 8 ? -16.359 -7.09 -8.617 1 95 8 THR B N 1
ATOM 821 C CA . THR B 1 8 ? -15.383 -7.73 -9.492 1 95 8 THR B CA 1
ATOM 822 C C . THR B 1 8 ? -14.289 -6.746 -9.898 1 95 8 THR B C 1
ATOM 824 O O . THR B 1 8 ? -14.57 -5.707 -10.5 1 95 8 THR B O 1
ATOM 827 N N . LEU B 1 9 ? -13.031 -7.168 -9.539 1 94.81 9 LEU B N 1
ATOM 828 C CA . LEU B 1 9 ? -11.891 -6.316 -9.859 1 94.81 9 LEU B CA 1
ATOM 829 C C . LEU B 1 9 ? -11.016 -6.957 -10.938 1 94.81 9 LEU B C 1
ATOM 831 O O . LEU B 1 9 ? -10.844 -8.18 -10.953 1 94.81 9 LEU B O 1
ATOM 835 N N . HIS B 1 10 ? -10.562 -6.062 -11.844 1 93.88 10 HIS B N 1
ATOM 836 C CA . HIS B 1 10 ? -9.641 -6.527 -12.875 1 93.88 10 HIS B CA 1
ATOM 837 C C . HIS B 1 10 ? -8.234 -6 -12.633 1 93.88 10 HIS B C 1
ATOM 839 O O . HIS B 1 10 ? -7.98 -4.805 -12.773 1 93.88 10 HIS B O 1
ATOM 845 N N . LEU B 1 11 ? -7.387 -6.883 -12.195 1 95.25 11 LEU B N 1
ATOM 846 C CA . LEU B 1 11 ? -5.984 -6.543 -11.984 1 95.25 11 LEU B CA 1
ATOM 847 C C . LEU B 1 11 ? -5.086 -7.277 -12.969 1 95.25 11 LEU B C 1
ATOM 849 O O . LEU B 1 11 ? -4.977 -8.508 -12.922 1 95.25 11 LEU B O 1
ATOM 853 N N . LEU B 1 12 ? -4.324 -6.441 -13.805 1 90.75 12 LEU B N 1
ATOM 854 C CA . LEU B 1 12 ? -3.564 -7 -14.914 1 90.75 12 LEU B CA 1
ATOM 855 C C . LEU B 1 12 ? -4.434 -7.934 -15.75 1 90.75 12 LEU B C 1
ATOM 857 O O . LEU B 1 12 ? -5.453 -7.516 -16.297 1 90.75 12 LEU B O 1
ATOM 861 N N . ASP B 1 13 ? -4.297 -9.055 -15.852 1 85.75 13 ASP B N 1
ATOM 862 C CA . ASP B 1 13 ? -5.074 -9.938 -16.719 1 85.75 13 ASP B CA 1
ATOM 863 C C . ASP B 1 13 ? -5.844 -10.977 -15.914 1 85.75 13 ASP B C 1
ATOM 865 O O . ASP B 1 13 ? -6.129 -12.07 -16.406 1 85.75 13 ASP B O 1
ATOM 869 N N . LYS B 1 14 ? -6.195 -10.531 -14.672 1 92.62 14 LYS B N 1
ATOM 870 C CA . LYS B 1 14 ? -6.898 -11.469 -13.797 1 92.62 14 LYS B CA 1
ATOM 871 C C . LYS B 1 14 ? -8.086 -10.789 -13.117 1 92.62 14 LYS B C 1
ATOM 873 O O . LYS B 1 14 ? -8.055 -9.586 -12.844 1 92.62 14 LYS B O 1
ATOM 878 N N . GLU B 1 15 ? -9.141 -11.609 -12.961 1 94 15 GLU B N 1
ATOM 879 C CA . GLU B 1 15 ? -10.336 -11.125 -12.281 1 94 15 GLU B CA 1
ATOM 880 C C . GLU B 1 15 ? -10.383 -11.594 -10.828 1 94 15 GLU B C 1
ATOM 882 O O . GLU B 1 15 ? -10.102 -12.758 -10.539 1 94 15 GLU B O 1
ATOM 887 N N . TYR B 1 16 ? -10.664 -10.672 -9.953 1 92.44 16 TYR B N 1
ATOM 888 C CA . TYR B 1 16 ? -10.789 -10.961 -8.531 1 92.44 16 TYR B CA 1
ATOM 889 C C . TYR B 1 16 ? -12.133 -10.492 -8 1 92.44 16 TYR B C 1
ATOM 891 O O . TYR B 1 16 ? -12.555 -9.359 -8.258 1 92.44 16 TYR B O 1
ATOM 899 N N . ARG B 1 17 ? -12.828 -11.352 -7.355 1 93 17 ARG B N 1
ATOM 900 C CA . ARG B 1 17 ? -14.094 -10.992 -6.73 1 93 17 ARG B CA 1
ATOM 901 C C . ARG B 1 17 ? -13.922 -10.742 -5.238 1 93 17 ARG B C 1
ATOM 903 O O . ARG B 1 17 ? -13.461 -11.617 -4.504 1 93 17 ARG B O 1
ATOM 910 N N . VAL B 1 18 ? -14.242 -9.562 -4.805 1 92.25 18 VAL B N 1
ATOM 911 C CA . VAL B 1 18 ? -14.062 -9.164 -3.414 1 92.25 18 VAL B CA 1
ATOM 912 C C . VAL B 1 18 ? -15.391 -8.664 -2.844 1 92.25 18 VAL B C 1
ATOM 914 O O . VAL B 1 18 ? -16.109 -7.898 -3.494 1 92.25 18 VAL B O 1
ATOM 917 N N . SER B 1 19 ? -15.672 -9.117 -1.579 1 90.94 19 SER B N 1
ATOM 918 C CA . SER B 1 19 ? -16.891 -8.68 -0.895 1 90.94 19 SER B CA 1
ATOM 919 C C . SER B 1 19 ? -16.641 -7.426 -0.07 1 90.94 19 SER B C 1
ATOM 921 O O . SER B 1 19 ? -15.641 -7.34 0.652 1 90.94 19 SER B O 1
ATOM 923 N N . CYS B 1 20 ? -17.438 -6.469 -0.257 1 89.19 20 CYS B N 1
ATOM 924 C CA . CYS B 1 20 ? -17.312 -5.238 0.516 1 89.19 20 CYS B CA 1
ATOM 925 C C . CYS B 1 20 ? -18.688 -4.613 0.767 1 89.19 20 CYS B C 1
ATOM 927 O O . CYS B 1 20 ? -19.656 -4.965 0.103 1 89.19 20 CYS B O 1
ATOM 929 N N . SER B 1 21 ? -18.75 -3.781 1.81 1 90 21 SER B N 1
ATOM 930 C CA . SER B 1 21 ? -19.984 -3.027 2.051 1 90 21 SER B CA 1
ATOM 931 C C . SER B 1 21 ? -20.172 -1.938 1 1 90 21 SER B C 1
ATOM 933 O O . SER B 1 21 ? -19.203 -1.493 0.374 1 90 21 SER B O 1
ATOM 935 N N . GLU B 1 22 ? -21.375 -1.496 0.846 1 89 22 GLU B N 1
ATOM 936 C CA . GLU B 1 22 ? -21.703 -0.482 -0.15 1 89 22 GLU B CA 1
ATOM 937 C C . GLU B 1 22 ? -20.922 0.807 0.092 1 89 22 GLU B C 1
ATOM 939 O O . GLU B 1 22 ? -20.531 1.489 -0.857 1 89 22 GLU B O 1
ATOM 944 N N . ASN B 1 23 ? -20.656 1.077 1.281 1 88.75 23 ASN B N 1
ATOM 945 C CA . ASN B 1 23 ? -19.969 2.309 1.652 1 88.75 23 ASN B CA 1
ATOM 946 C C . ASN B 1 23 ? -18.469 2.217 1.377 1 88.75 23 ASN B C 1
ATOM 948 O O . ASN B 1 23 ? -17.781 3.238 1.301 1 88.75 23 ASN B O 1
ATOM 952 N N . GLU B 1 24 ? -18.016 1.059 1.161 1 86.62 24 GLU B N 1
ATOM 953 C CA . GLU B 1 24 ? -16.578 0.853 0.953 1 86.62 24 GLU B CA 1
ATOM 954 C C . GLU B 1 24 ? -16.266 0.59 -0.517 1 86.62 24 GLU B C 1
ATOM 956 O O . GLU B 1 24 ? -15.102 0.544 -0.911 1 86.62 24 GLU B O 1
ATOM 961 N N . ARG B 1 25 ? -17.25 0.553 -1.329 1 91.88 25 ARG B N 1
ATOM 962 C CA . ARG B 1 25 ? -17.109 0.157 -2.727 1 91.88 25 ARG B CA 1
ATOM 963 C C . ARG B 1 25 ? -16.219 1.138 -3.486 1 91.88 25 ARG B C 1
ATOM 965 O O . ARG B 1 25 ? -15.305 0.728 -4.191 1 91.88 25 ARG B O 1
ATOM 972 N N . ALA B 1 26 ? -16.516 2.379 -3.324 1 92.25 26 ALA B N 1
ATOM 973 C CA . ALA B 1 26 ? -15.758 3.402 -4.035 1 92.25 26 ALA B CA 1
ATOM 974 C C . ALA B 1 26 ? -14.281 3.361 -3.645 1 92.25 26 ALA B C 1
ATOM 976 O O . ALA B 1 26 ? -13.406 3.473 -4.5 1 92.25 26 ALA B O 1
ATOM 977 N N . GLY B 1 27 ? -14.031 3.191 -2.354 1 92 27 GLY B N 1
ATOM 978 C CA . GLY B 1 27 ? -12.664 3.09 -1.868 1 92 27 GLY B CA 1
ATOM 979 C C . GLY B 1 27 ? -11.93 1.871 -2.395 1 92 27 GLY B C 1
ATOM 980 O O . GLY B 1 27 ? -10.75 1.953 -2.752 1 92 27 GLY B O 1
ATOM 981 N N . LEU B 1 28 ? -12.672 0.801 -2.486 1 93.88 28 LEU B N 1
ATOM 982 C CA . LEU B 1 28 ? -12.117 -0.448 -2.998 1 93.88 28 LEU B CA 1
ATOM 983 C C . LEU B 1 28 ? -11.758 -0.317 -4.473 1 93.88 28 LEU B C 1
ATOM 985 O O . LEU B 1 28 ? -10.672 -0.743 -4.891 1 93.88 28 LEU B O 1
ATOM 989 N N . GLU B 1 29 ? -12.594 0.263 -5.211 1 95.25 29 GLU B N 1
ATOM 990 C CA . GLU B 1 29 ? -12.375 0.429 -6.645 1 95.25 29 GLU B CA 1
ATOM 991 C C . GLU B 1 29 ? -11.195 1.358 -6.914 1 95.25 29 GLU B C 1
ATOM 993 O O . GLU B 1 29 ? -10.398 1.116 -7.828 1 95.25 29 GLU B O 1
ATOM 998 N N . SER B 1 30 ? -11.125 2.371 -6.141 1 95.62 30 SER B N 1
ATOM 999 C CA . SER B 1 30 ? -10.008 3.295 -6.27 1 95.62 30 SER B CA 1
ATOM 1000 C C . SER B 1 30 ? -8.688 2.611 -5.926 1 95.62 30 SER B C 1
ATOM 1002 O O . SER B 1 30 ? -7.684 2.805 -6.617 1 95.62 30 SER B O 1
ATOM 1004 N N . SER B 1 31 ? -8.711 1.884 -4.875 1 96.62 31 SER B N 1
ATOM 1005 C CA . SER B 1 31 ? -7.531 1.13 -4.469 1 96.62 31 SER B CA 1
ATOM 1006 C C . SER B 1 31 ? -7.113 0.138 -5.551 1 96.62 31 SER B C 1
ATOM 1008 O O . SER B 1 31 ? -5.926 0.001 -5.848 1 96.62 31 SER B O 1
ATOM 1010 N N . ALA B 1 32 ? -8.133 -0.483 -6.109 1 97.19 32 ALA B N 1
ATOM 1011 C CA . ALA B 1 32 ? -7.863 -1.46 -7.164 1 97.19 32 ALA B CA 1
ATOM 1012 C C . ALA B 1 32 ? -7.23 -0.794 -8.383 1 97.19 32 ALA B C 1
ATOM 1014 O O . ALA B 1 32 ? -6.301 -1.338 -8.984 1 97.19 32 ALA B O 1
ATOM 1015 N N . ARG B 1 33 ? -7.73 0.328 -8.719 1 96.38 33 ARG B N 1
ATOM 1016 C CA . ARG B 1 33 ? -7.199 1.064 -9.859 1 96.38 33 ARG B CA 1
ATOM 1017 C C . ARG B 1 33 ? -5.746 1.463 -9.625 1 96.38 33 ARG B C 1
ATOM 1019 O O . ARG B 1 33 ? -4.906 1.317 -10.516 1 96.38 33 ARG B O 1
ATOM 1026 N N . PHE B 1 34 ? -5.469 1.989 -8.5 1 96.69 34 PHE B N 1
ATOM 1027 C CA . PHE B 1 34 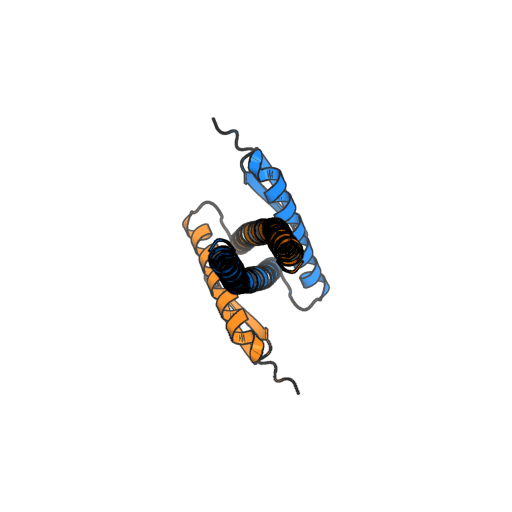? -4.121 2.41 -8.148 1 96.69 34 PHE B CA 1
ATOM 1028 C C . PHE B 1 34 ? -3.16 1.227 -8.164 1 96.69 34 PHE B C 1
ATOM 1030 O O . PHE B 1 34 ? -2.07 1.312 -8.734 1 96.69 34 PHE B O 1
ATOM 1037 N N . LEU B 1 35 ? -3.578 0.126 -7.496 1 96.94 35 LEU B N 1
ATOM 1038 C CA . LEU B 1 35 ? -2.76 -1.081 -7.473 1 96.94 35 LEU B CA 1
ATOM 1039 C C . LEU B 1 35 ? -2.523 -1.604 -8.883 1 96.94 35 LEU B C 1
ATOM 1041 O O . LEU B 1 35 ? -1.402 -1.979 -9.234 1 96.94 35 LEU B O 1
ATOM 1045 N N . ASP B 1 36 ? -3.539 -1.639 -9.68 1 97.25 36 ASP B N 1
ATOM 1046 C CA . ASP B 1 36 ? -3.441 -2.113 -11.055 1 97.25 36 ASP B CA 1
ATOM 1047 C C . ASP B 1 36 ? -2.434 -1.288 -11.852 1 97.25 36 ASP B C 1
ATOM 1049 O O . ASP B 1 36 ? -1.664 -1.835 -12.641 1 97.25 36 ASP B O 1
ATOM 1053 N N . GLU B 1 37 ? -2.473 -0.036 -11.68 1 96.94 37 GLU B N 1
ATOM 1054 C CA . GLU B 1 37 ? -1.543 0.858 -12.367 1 96.94 37 GLU B CA 1
ATOM 1055 C C . GLU B 1 37 ? -0.098 0.54 -11.992 1 96.94 37 GLU B C 1
ATOM 1057 O O . GLU B 1 37 ? 0.782 0.52 -12.852 1 96.94 37 GLU B O 1
ATOM 1062 N N . LYS B 1 38 ? 0.079 0.334 -10.742 1 96.19 38 LYS B N 1
ATOM 1063 C CA . LYS B 1 38 ? 1.418 -0.003 -10.266 1 96.19 38 LYS B CA 1
ATOM 1064 C C . LYS B 1 38 ? 1.875 -1.35 -10.82 1 96.19 38 LYS B C 1
ATOM 1066 O O . LYS B 1 38 ? 3.012 -1.485 -11.273 1 96.19 38 LYS B O 1
ATOM 1071 N N . MET B 1 39 ? 0.995 -2.256 -10.828 1 96.31 39 MET B N 1
ATOM 1072 C CA . MET B 1 39 ? 1.311 -3.586 -11.336 1 96.31 39 MET B CA 1
ATOM 1073 C C . MET B 1 39 ? 1.615 -3.537 -12.836 1 96.31 39 MET B C 1
ATOM 1075 O O . MET B 1 39 ? 2.547 -4.191 -13.305 1 96.31 39 MET B O 1
ATOM 1079 N N . GLN B 1 40 ? 0.867 -2.797 -13.531 1 96.5 40 GLN B N 1
ATOM 1080 C CA . GLN B 1 40 ? 1.079 -2.643 -14.969 1 96.5 40 GLN B CA 1
ATOM 1081 C C . GLN B 1 40 ? 2.434 -2.002 -15.258 1 96.5 40 GLN B C 1
ATOM 1083 O O . GLN B 1 40 ? 3.133 -2.408 -16.188 1 96.5 40 GLN B O 1
ATOM 1088 N N . SER B 1 41 ? 2.711 -0.988 -14.523 1 96.44 41 SER B N 1
ATOM 1089 C CA . SER B 1 41 ? 3.998 -0.319 -14.672 1 96.44 41 SER B CA 1
ATOM 1090 C C . SER B 1 41 ? 5.156 -1.29 -14.469 1 96.44 41 SER B C 1
ATOM 1092 O O . SER B 1 41 ? 6.141 -1.261 -15.211 1 96.44 41 SER B O 1
ATOM 1094 N N . ILE B 1 42 ? 5.031 -2.127 -13.531 1 94.81 42 ILE B N 1
ATOM 1095 C CA . ILE B 1 42 ? 6.062 -3.115 -13.227 1 94.81 42 ILE B CA 1
ATOM 1096 C C . ILE B 1 42 ? 6.141 -4.145 -14.352 1 94.81 42 ILE B C 1
ATOM 1098 O O . ILE B 1 42 ? 7.234 -4.52 -14.781 1 94.81 42 ILE B O 1
ATOM 1102 N N . LYS B 1 43 ? 5.023 -4.582 -14.758 1 94.75 43 LYS B N 1
ATOM 1103 C CA . LYS B 1 43 ? 4.98 -5.523 -15.875 1 94.75 43 LYS B CA 1
ATOM 1104 C C . LYS B 1 43 ? 5.621 -4.93 -17.125 1 94.75 43 LYS B C 1
ATOM 1106 O O . LYS B 1 43 ? 6.383 -5.605 -17.812 1 94.75 43 LYS B O 1
ATOM 1111 N N . LYS B 1 44 ? 5.316 -3.734 -17.344 1 95 44 LYS B N 1
ATOM 1112 C CA . LYS B 1 44 ? 5.801 -3.053 -18.547 1 95 44 LYS B CA 1
ATOM 1113 C C . LYS B 1 44 ? 7.316 -2.891 -18.516 1 95 44 LYS B C 1
ATOM 1115 O O . LYS B 1 44 ? 7.965 -2.859 -19.562 1 95 44 LYS B O 1
ATOM 1120 N N . SER B 1 45 ? 7.859 -2.742 -17.359 1 92.38 45 SER B N 1
ATOM 1121 C CA . SER B 1 45 ? 9.305 -2.605 -17.219 1 92.38 45 SER B CA 1
ATOM 1122 C C . SER B 1 45 ? 10.023 -3.859 -17.703 1 92.38 45 SER B C 1
ATOM 1124 O O . SER B 1 45 ? 11.195 -3.803 -18.094 1 92.38 45 SER B O 1
ATOM 1126 N N . G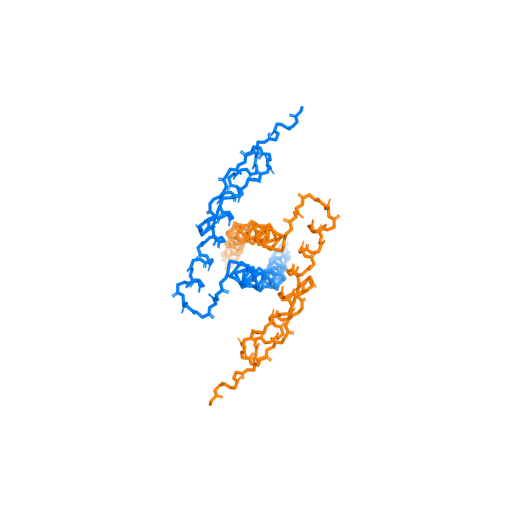LY B 1 46 ? 9.414 -4.988 -17.672 1 90.5 46 GLY B N 1
ATOM 1127 C CA . GLY B 1 46 ? 9.969 -6.238 -18.156 1 90.5 46 GLY B CA 1
ATOM 1128 C C . GLY B 1 46 ? 10.953 -6.863 -17.188 1 90.5 46 GLY B C 1
ATOM 1129 O O . GLY B 1 46 ? 11.484 -7.945 -17.438 1 90.5 46 GLY B O 1
ATOM 1130 N N . ARG B 1 47 ? 11.164 -6.281 -16.109 1 87.38 47 ARG B N 1
ATOM 1131 C CA . ARG B 1 47 ? 12.156 -6.754 -15.156 1 87.38 47 ARG B CA 1
ATOM 1132 C C . ARG B 1 47 ? 11.586 -7.852 -14.266 1 87.38 47 ARG B C 1
ATOM 1134 O O . ARG B 1 47 ? 12.328 -8.648 -13.703 1 87.38 47 ARG B O 1
ATOM 1141 N N . VAL B 1 48 ? 10.328 -7.887 -14.109 1 90.44 48 VAL B N 1
ATOM 1142 C CA . VAL B 1 48 ? 9.664 -8.828 -13.211 1 90.44 48 VAL B CA 1
ATOM 1143 C C . VAL B 1 48 ? 8.695 -9.695 -14 1 90.44 48 VAL B C 1
ATOM 1145 O O . VAL B 1 48 ? 7.855 -9.188 -14.742 1 90.44 48 VAL B O 1
ATOM 1148 N N . VAL B 1 49 ? 8.914 -10.953 -13.812 1 88.69 49 VAL B N 1
ATOM 1149 C CA . VAL B 1 49 ? 8.07 -11.891 -14.539 1 88.69 49 VAL B CA 1
ATOM 1150 C C . VAL B 1 49 ? 7.168 -12.633 -13.555 1 88.69 49 VAL B C 1
ATOM 1152 O O . VAL B 1 49 ? 7.617 -13.047 -12.484 1 88.69 49 VAL B O 1
ATOM 1155 N N . GLY B 1 50 ? 5.844 -12.852 -13.992 1 89.75 50 GLY B N 1
ATOM 1156 C CA . GLY B 1 50 ? 4.906 -13.578 -13.148 1 89.75 50 GLY B CA 1
ATOM 1157 C C . GLY B 1 50 ? 3.998 -12.664 -12.344 1 89.75 50 GLY B C 1
ATOM 1158 O O . GLY B 1 50 ? 4.453 -11.664 -11.789 1 89.75 50 GLY B O 1
ATOM 1159 N N . LEU B 1 51 ? 2.725 -13.008 -12.273 1 88.19 51 LEU B N 1
ATOM 1160 C CA . LEU B 1 51 ? 1.706 -12.195 -11.625 1 88.19 51 LEU B CA 1
ATOM 1161 C C . LEU B 1 51 ? 1.976 -12.07 -10.125 1 88.19 51 LEU B C 1
ATOM 1163 O O . LEU B 1 51 ? 1.815 -11 -9.547 1 88.19 51 LEU B O 1
ATOM 1167 N N . ASP B 1 52 ? 2.404 -13.141 -9.602 1 87.31 52 ASP B N 1
ATOM 1168 C CA . ASP B 1 52 ? 2.643 -13.156 -8.164 1 87.31 52 ASP B CA 1
ATOM 1169 C C . ASP B 1 52 ? 3.789 -12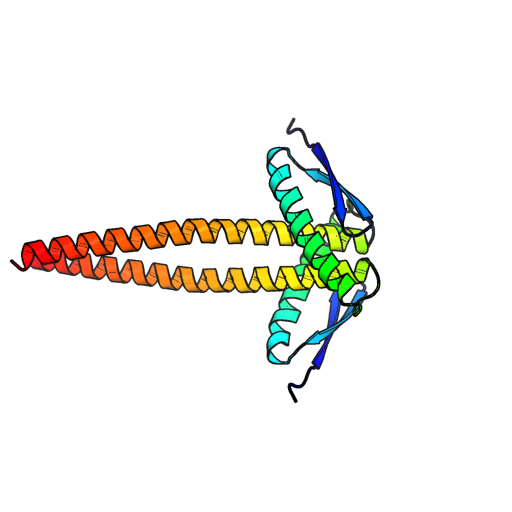.219 -7.785 1 87.31 52 ASP B C 1
ATOM 1171 O O . ASP B 1 52 ? 3.668 -11.43 -6.848 1 87.31 52 ASP B O 1
ATOM 1175 N N . ARG B 1 53 ? 4.871 -12.297 -8.555 1 91.75 53 ARG B N 1
ATOM 1176 C CA . ARG B 1 53 ? 6.02 -11.438 -8.281 1 91.75 53 ARG B CA 1
ATOM 1177 C C . ARG B 1 53 ? 5.676 -9.977 -8.547 1 91.75 53 ARG B C 1
ATOM 1179 O O . ARG B 1 53 ? 6.086 -9.094 -7.789 1 91.75 53 ARG B O 1
ATOM 1186 N N . ILE B 1 54 ? 4.871 -9.758 -9.539 1 94.75 54 ILE B N 1
ATOM 1187 C CA . ILE B 1 54 ? 4.465 -8.406 -9.891 1 94.75 54 ILE B CA 1
ATOM 1188 C C . ILE B 1 54 ? 3.611 -7.816 -8.773 1 94.75 54 ILE B C 1
ATOM 1190 O O . ILE B 1 54 ? 3.82 -6.676 -8.352 1 94.75 54 ILE B O 1
ATOM 1194 N N . ALA B 1 55 ? 2.682 -8.609 -8.297 1 94.56 55 ALA B N 1
ATOM 1195 C CA . ALA B 1 55 ? 1.802 -8.172 -7.219 1 94.56 55 ALA B CA 1
ATOM 1196 C C . ALA B 1 55 ? 2.602 -7.836 -5.965 1 94.56 55 ALA B C 1
ATOM 1198 O O . ALA B 1 55 ? 2.361 -6.812 -5.324 1 94.56 55 ALA B O 1
ATOM 1199 N N . VAL B 1 56 ? 3.572 -8.617 -5.664 1 94.5 56 VAL B N 1
ATOM 1200 C CA . VAL B 1 56 ? 4.387 -8.414 -4.469 1 94.5 56 VAL B CA 1
ATOM 1201 C C . VAL B 1 56 ? 5.227 -7.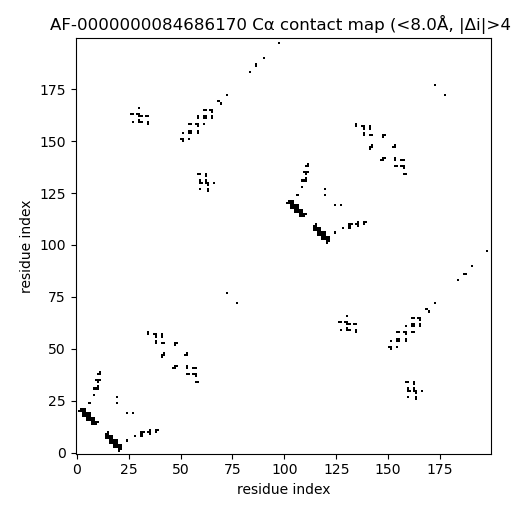148 -4.625 1 94.5 56 VAL B C 1
ATOM 1203 O O . VAL B 1 56 ? 5.316 -6.34 -3.697 1 94.5 56 VAL B O 1
ATOM 1206 N N . MET B 1 57 ? 5.785 -6.973 -5.77 1 95.69 57 MET B N 1
ATOM 1207 C CA . MET B 1 57 ? 6.602 -5.789 -6.02 1 95.69 57 MET B CA 1
ATOM 1208 C C . MET B 1 57 ? 5.762 -4.52 -5.914 1 95.69 57 MET B C 1
ATOM 1210 O O . MET B 1 57 ? 6.199 -3.525 -5.332 1 95.69 57 MET B O 1
ATOM 1214 N N . ALA B 1 58 ? 4.594 -4.609 -6.488 1 96.44 58 ALA B N 1
ATOM 1215 C CA . ALA B 1 58 ? 3.674 -3.479 -6.391 1 96.44 58 ALA B CA 1
ATOM 1216 C C . ALA B 1 58 ? 3.297 -3.201 -4.938 1 96.44 58 ALA B C 1
ATOM 1218 O O . ALA B 1 58 ? 3.314 -2.051 -4.492 1 96.44 58 ALA B O 1
ATOM 1219 N N . GLY B 1 59 ? 2.947 -4.285 -4.246 1 96.56 59 GLY B N 1
ATOM 1220 C CA . GLY B 1 59 ? 2.641 -4.172 -2.828 1 96.56 59 GLY B CA 1
ATOM 1221 C C . GLY B 1 59 ? 3.768 -3.555 -2.021 1 96.56 59 GLY B C 1
ATOM 1222 O O . GLY B 1 59 ? 3.529 -2.699 -1.167 1 96.56 59 GLY B O 1
ATOM 1223 N N . LEU B 1 60 ? 4.996 -3.982 -2.324 1 95.06 60 LEU B N 1
ATOM 1224 C CA . LEU B 1 60 ? 6.168 -3.459 -1.631 1 95.06 60 LEU B CA 1
ATOM 1225 C C . LEU B 1 60 ? 6.328 -1.964 -1.886 1 95.06 60 LEU B C 1
ATOM 1227 O O . LEU B 1 60 ? 6.559 -1.191 -0.952 1 95.06 60 LEU B O 1
ATOM 1231 N N . ASN B 1 61 ? 6.199 -1.585 -3.08 1 94.81 61 ASN B N 1
ATOM 1232 C CA . ASN B 1 61 ? 6.332 -0.183 -3.459 1 94.81 61 ASN B CA 1
ATOM 1233 C C . ASN B 1 61 ? 5.266 0.683 -2.799 1 94.81 61 ASN B C 1
ATOM 1235 O O . ASN B 1 61 ? 5.566 1.754 -2.27 1 94.81 61 ASN B O 1
ATOM 1239 N N . ILE B 1 62 ? 4.055 0.243 -2.826 1 95.25 62 ILE B N 1
ATOM 1240 C CA . ILE B 1 62 ? 2.949 0.99 -2.236 1 95.25 62 ILE B CA 1
ATOM 1241 C C . ILE B 1 62 ? 3.133 1.075 -0.723 1 95.25 62 ILE B C 1
ATOM 1243 O O . ILE B 1 62 ? 2.902 2.127 -0.122 1 95.25 62 ILE B O 1
ATOM 1247 N N . THR B 1 63 ? 3.527 -0.034 -0.125 1 96 63 THR B N 1
ATOM 1248 C CA . THR B 1 63 ? 3.777 -0.065 1.312 1 96 63 THR B CA 1
ATOM 1249 C C . THR B 1 63 ? 4.859 0.939 1.693 1 96 63 THR B C 1
ATOM 1251 O O . THR B 1 63 ? 4.746 1.626 2.711 1 96 63 THR B O 1
ATOM 1254 N N . HIS B 1 64 ? 5.883 1.024 0.927 1 93.56 64 HIS B N 1
ATOM 1255 C CA . HIS B 1 64 ? 6.953 1.987 1.154 1 93.56 64 HIS B CA 1
ATOM 1256 C C . HIS B 1 64 ? 6.422 3.416 1.15 1 93.56 64 HIS B C 1
ATOM 1258 O O . HIS B 1 64 ? 6.715 4.195 2.061 1 93.56 64 HIS B O 1
ATOM 1264 N N . ASP B 1 65 ? 5.652 3.734 0.148 1 92.12 65 ASP B N 1
ATOM 1265 C CA . ASP B 1 65 ? 5.047 5.059 0.038 1 92.12 65 ASP B CA 1
ATOM 1266 C C . ASP B 1 65 ? 4.137 5.352 1.228 1 92.12 65 ASP B C 1
ATOM 1268 O O . ASP B 1 65 ? 4.117 6.469 1.742 1 92.12 65 ASP B O 1
ATOM 1272 N N . PHE B 1 66 ? 3.402 4.387 1.618 1 90.69 66 PHE B N 1
ATOM 1273 C CA . PHE B 1 66 ? 2.494 4.5 2.754 1 90.69 66 PHE B CA 1
ATOM 1274 C C . PHE B 1 66 ? 3.262 4.828 4.031 1 90.69 66 PHE B C 1
ATOM 1276 O O . PHE B 1 66 ? 2.9 5.754 4.758 1 90.69 66 PHE B O 1
ATOM 1283 N N . LEU B 1 67 ? 4.375 4.121 4.277 1 90.62 67 LEU B N 1
ATOM 1284 C CA . LEU B 1 67 ? 5.156 4.277 5.496 1 90.62 67 LEU B CA 1
ATOM 1285 C C . LEU B 1 67 ? 5.895 5.613 5.5 1 90.62 67 LEU B C 1
ATOM 1287 O O . LEU B 1 67 ? 5.996 6.27 6.539 1 90.62 67 LEU B O 1
ATOM 1291 N N . VAL B 1 68 ? 6.379 6.016 4.336 1 87.25 68 VAL B N 1
ATOM 1292 C CA . VAL B 1 68 ? 7.102 7.277 4.211 1 87.25 68 VAL B CA 1
ATOM 1293 C C . VAL B 1 68 ? 6.148 8.445 4.445 1 87.25 68 VAL B C 1
ATOM 1295 O O . VAL B 1 68 ? 6.488 9.398 5.148 1 87.25 68 VAL B O 1
ATOM 1298 N N . GLU B 1 69 ? 4.977 8.32 3.863 1 82.88 69 GLU B N 1
ATOM 1299 C CA . GLU B 1 69 ? 3.99 9.383 4.02 1 82.88 69 GLU B CA 1
ATOM 1300 C C . GLU B 1 69 ? 3.496 9.469 5.461 1 82.88 69 GLU B C 1
ATOM 1302 O O . GLU B 1 69 ? 3.234 10.562 5.969 1 82.88 69 GLU B O 1
ATOM 1307 N N . ASN B 1 70 ? 3.309 8.367 6.004 1 82.75 70 ASN B N 1
ATOM 1308 C CA . ASN B 1 70 ? 2.838 8.328 7.383 1 82.75 70 ASN B CA 1
ATOM 1309 C C . ASN B 1 70 ? 3.875 8.898 8.344 1 82.75 70 ASN B C 1
ATOM 1311 O O . ASN B 1 70 ? 3.52 9.516 9.352 1 82.75 70 ASN B O 1
ATOM 1315 N N . GLN B 1 71 ? 5.125 8.734 8.109 1 78.69 71 GLN B N 1
ATOM 1316 C CA . GLN B 1 71 ? 6.207 9.281 8.914 1 78.69 71 GLN B CA 1
ATOM 1317 C C . GLN B 1 71 ? 6.293 10.797 8.766 1 78.69 71 GLN B C 1
ATOM 1319 O O . GLN B 1 71 ? 6.562 11.508 9.742 1 78.69 71 GLN B O 1
ATOM 1324 N N . LYS B 1 72 ? 6.117 11.281 7.609 1 74.19 72 LYS B N 1
ATOM 1325 C CA . LYS B 1 72 ? 6.129 12.719 7.355 1 74.19 72 LYS B CA 1
ATOM 1326 C C . LYS B 1 72 ? 5.023 13.422 8.133 1 74.19 72 LYS B C 1
ATOM 1328 O O . LYS B 1 72 ? 5.223 14.523 8.648 1 74.19 72 LYS B O 1
ATOM 1333 N N . LYS B 1 73 ? 3.918 12.797 8.211 1 68.06 73 LYS B N 1
ATOM 1334 C CA . LYS B 1 73 ? 2.779 13.352 8.938 1 68.06 73 LYS B CA 1
ATOM 1335 C C . LYS B 1 73 ? 3.08 13.461 10.43 1 68.06 73 LYS B C 1
ATOM 1337 O O . LYS B 1 73 ? 2.744 14.469 11.062 1 68.06 73 LYS B O 1
ATOM 1342 N N . SER B 1 74 ? 3.6 12.367 10.828 1 64.94 74 SER B N 1
ATOM 1343 C CA . SER B 1 74 ? 3.891 12.375 12.258 1 64.94 74 SER B CA 1
ATOM 1344 C C . SER B 1 74 ? 4.867 13.484 12.617 1 64.94 74 SER B C 1
ATOM 1346 O O . SER B 1 74 ? 4.711 14.148 13.641 1 64.94 74 SER B O 1
ATOM 1348 N N . GLY B 1 75 ? 5.77 13.688 11.688 1 60.34 75 GLY B N 1
ATOM 1349 C CA . GLY B 1 75 ? 6.719 14.758 11.93 1 60.34 75 GLY B CA 1
ATOM 1350 C C . GLY B 1 75 ? 6.133 16.141 11.695 1 60.34 75 GLY B C 1
ATOM 1351 O O . GLY B 1 75 ? 6.344 17.062 12.492 1 60.34 75 GLY B O 1
ATOM 1352 N N . ALA B 1 76 ? 5.441 16.281 10.633 1 60.31 76 ALA B N 1
ATOM 1353 C CA . ALA B 1 76 ? 4.879 17.578 10.25 1 60.31 76 ALA B CA 1
ATOM 1354 C C . ALA B 1 76 ? 3.793 18 11.234 1 60.31 76 ALA B C 1
ATOM 1356 O O . ALA B 1 76 ? 3.73 19.172 11.625 1 60.31 76 ALA 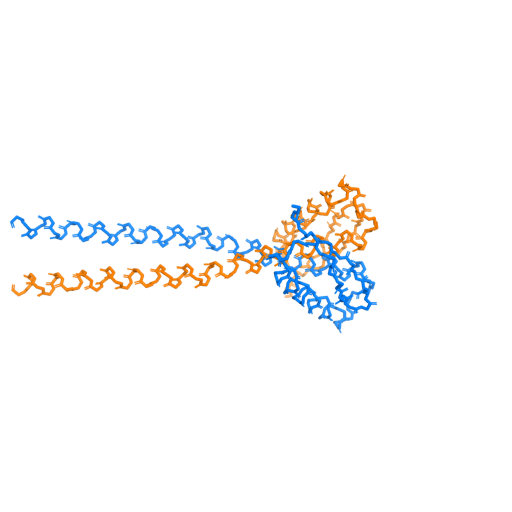B O 1
ATOM 1357 N N . SER B 1 77 ? 2.992 17.078 11.523 1 61.31 77 SER B N 1
ATOM 1358 C CA . SER B 1 77 ? 1.935 17.406 12.477 1 61.31 77 SER B CA 1
ATOM 1359 C C . SER B 1 77 ? 2.512 17.938 13.781 1 61.31 77 SER B C 1
ATOM 1361 O O . SER B 1 77 ? 2.008 18.906 14.344 1 61.31 77 SER B O 1
ATOM 1363 N N . LEU B 1 78 ? 3.564 17.25 14.141 1 58.59 78 LEU B N 1
ATOM 1364 C CA . LEU B 1 78 ? 4.219 17.688 15.375 1 58.59 78 LEU B CA 1
ATOM 1365 C C . LEU B 1 78 ? 4.809 19.094 15.211 1 58.59 78 LEU B C 1
ATOM 1367 O O . LEU B 1 78 ? 4.695 19.922 16.109 1 58.59 78 LEU B O 1
ATOM 1371 N N . ASN B 1 79 ? 5.34 19.281 14 1 62.81 79 ASN B N 1
ATOM 1372 C CA . ASN B 1 79 ? 5.945 20.594 13.766 1 62.81 79 ASN B CA 1
ATO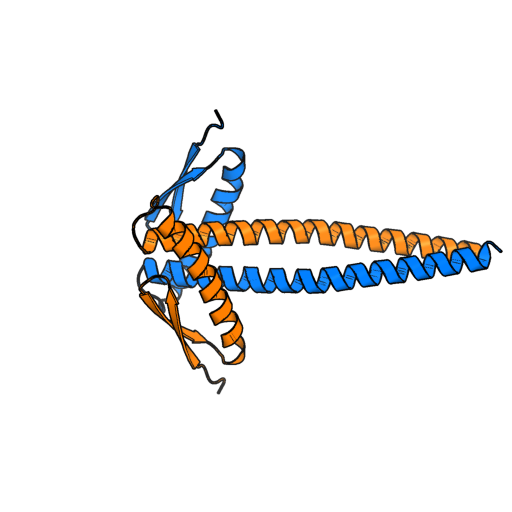M 1373 C C . ASN B 1 79 ? 4.895 21.688 13.656 1 62.81 79 ASN B C 1
ATOM 1375 O O . ASN B 1 79 ? 5.07 22.781 14.195 1 62.81 79 ASN B O 1
ATOM 1379 N N . ILE B 1 80 ? 3.896 21.359 13.062 1 63.41 80 ILE B N 1
ATOM 1380 C CA . ILE B 1 80 ? 2.836 22.344 12.859 1 63.41 80 ILE B CA 1
ATOM 1381 C C . ILE B 1 80 ? 2.123 22.609 14.18 1 63.41 80 ILE B C 1
ATOM 1383 O O . ILE B 1 80 ? 1.841 23.766 14.516 1 63.41 80 ILE B O 1
ATOM 1387 N N . SER B 1 81 ? 1.854 21.547 14.82 1 63.19 81 SER B N 1
ATOM 1388 C CA . SER B 1 81 ? 1.234 21.703 16.125 1 63.19 81 SER B CA 1
ATOM 1389 C C . SER B 1 81 ? 2.096 22.562 17.047 1 63.19 81 SER B C 1
ATOM 1391 O O . SER B 1 81 ? 1.58 23.422 17.781 1 63.19 81 SER B O 1
ATOM 1393 N N . ASP B 1 82 ? 3.346 22.234 16.969 1 63.62 82 ASP B N 1
ATOM 1394 C CA . ASP B 1 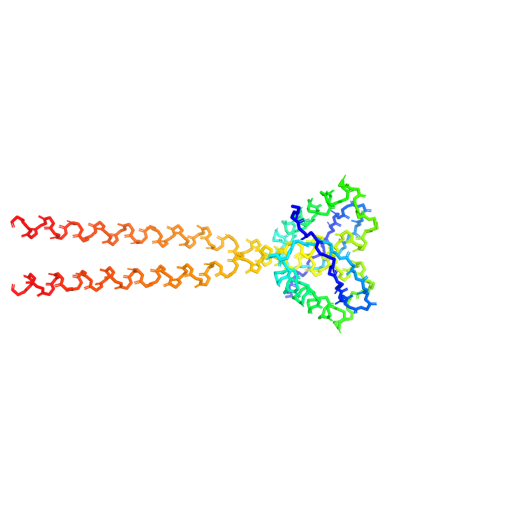82 ? 4.277 23.031 17.781 1 63.62 82 ASP B CA 1
ATOM 1395 C C . ASP B 1 82 ? 4.285 24.484 17.344 1 63.62 82 ASP B C 1
ATOM 1397 O O . ASP B 1 82 ? 4.352 25.391 18.172 1 63.62 82 ASP B O 1
ATOM 1401 N N . LYS B 1 83 ? 4.23 24.734 16.094 1 70.44 83 LYS B N 1
ATOM 1402 C CA . LYS B 1 83 ? 4.238 26.094 15.586 1 70.44 83 LYS B CA 1
ATOM 1403 C C . LYS B 1 83 ? 2.936 26.828 15.93 1 70.44 83 LYS B C 1
ATOM 1405 O O . LYS B 1 83 ? 2.949 28 16.281 1 70.44 83 LYS B O 1
ATOM 1410 N N . ILE B 1 84 ? 1.952 26.156 15.891 1 69.62 84 ILE B N 1
ATOM 1411 C CA . ILE B 1 84 ? 0.647 26.703 16.25 1 69.62 84 ILE B CA 1
ATOM 1412 C C . ILE B 1 84 ? 0.636 27.094 17.719 1 69.62 84 ILE B C 1
ATOM 1414 O O . ILE B 1 84 ? 0.156 28.172 18.078 1 69.62 84 ILE B O 1
ATOM 1418 N N . ILE B 1 85 ? 1.187 26.203 18.516 1 67.31 85 ILE B N 1
ATOM 1419 C CA . ILE B 1 85 ? 1.271 26.453 19.953 1 67.31 85 ILE B CA 1
ATOM 1420 C C . ILE B 1 85 ? 2.164 27.672 20.203 1 67.31 85 ILE B C 1
ATOM 1422 O O . ILE B 1 85 ? 1.828 28.531 21.016 1 67.31 85 ILE B O 1
ATOM 1426 N N . ALA B 1 86 ? 3.225 27.812 19.5 1 69.56 86 ALA B N 1
ATOM 1427 C CA . ALA B 1 86 ? 4.145 28.938 19.656 1 69.56 86 ALA B CA 1
ATOM 1428 C C . ALA B 1 86 ? 3.475 30.25 19.25 1 69.56 86 ALA B C 1
ATOM 1430 O O . ALA B 1 86 ? 3.633 31.266 19.938 1 69.56 86 ALA B O 1
ATOM 1431 N N . LEU B 1 87 ? 2.734 30.234 18.188 1 69.12 87 LEU B N 1
ATOM 1432 C CA . LEU B 1 87 ? 2.025 31.422 17.703 1 69.12 87 LEU B CA 1
ATOM 1433 C C . LEU B 1 87 ? 0.918 31.828 18.672 1 69.12 87 LEU B C 1
ATOM 1435 O O . LEU B 1 87 ? 0.722 33 18.938 1 69.12 87 LEU B O 1
ATOM 1439 N N . GLN B 1 88 ? 0.266 30.859 19.172 1 67.19 88 GLN B N 1
ATOM 1440 C CA . GLN B 1 88 ? -0.77 31.109 20.156 1 67.19 88 GLN B CA 1
ATOM 1441 C C . GLN B 1 88 ? -0.182 31.719 21.422 1 67.19 88 GLN B C 1
ATOM 1443 O O . GLN B 1 88 ? -0.779 32.625 22.016 1 67.19 88 GLN B O 1
ATOM 1448 N N . ASN B 1 89 ? 0.959 31.25 21.844 1 71.12 89 ASN B N 1
ATOM 1449 C CA . ASN B 1 89 ? 1.644 31.781 23.016 1 71.12 89 ASN B CA 1
ATOM 1450 C C . ASN B 1 89 ? 2.1 33.219 22.797 1 71.12 89 ASN B C 1
ATOM 1452 O O . ASN B 1 89 ? 2.012 34.062 23.703 1 71.12 89 ASN B O 1
ATOM 1456 N N . LYS B 1 90 ? 2.572 33.5 21.672 1 68.62 90 LYS B N 1
ATOM 1457 C CA . LYS B 1 90 ? 2.99 34.844 21.328 1 68.62 90 LYS B CA 1
ATOM 1458 C C . LYS B 1 90 ? 1.807 35.812 21.359 1 68.62 90 LYS B C 1
ATOM 1460 O O . LYS B 1 90 ? 1.93 36.938 21.812 1 68.62 90 LYS B O 1
ATOM 1465 N N . LEU B 1 91 ? 0.727 35.406 20.891 1 64.31 91 LEU B N 1
ATOM 1466 C CA . LEU B 1 91 ? -0.503 36.188 20.891 1 64.31 91 LEU B CA 1
ATOM 1467 C C . LEU B 1 91 ? -0.987 36.438 22.312 1 64.31 91 LEU B C 1
ATOM 1469 O O . LEU B 1 91 ? -1.382 37.562 22.641 1 64.31 91 LEU B O 1
ATOM 1473 N N . ASP B 1 92 ? -0.98 35.375 23.062 1 67.31 92 ASP B N 1
ATOM 1474 C CA . ASP B 1 92 ? -1.386 35.5 24.453 1 67.31 92 ASP B CA 1
ATOM 1475 C C . ASP B 1 92 ? -0.492 36.469 25.203 1 67.31 92 ASP B C 1
ATOM 1477 O O . ASP B 1 92 ? -0.979 37.281 26 1 67.31 92 ASP B O 1
ATOM 1481 N N . PHE B 1 93 ? 0.767 36.406 24.922 1 62.44 93 PHE B N 1
ATOM 1482 C CA . PHE B 1 93 ? 1.733 37.312 25.531 1 62.44 93 PHE B CA 1
ATOM 1483 C C . PHE B 1 93 ? 1.473 38.75 25.109 1 62.44 93 PHE B C 1
ATOM 1485 O O . PHE B 1 93 ? 1.519 39.656 25.938 1 62.44 93 PHE B O 1
ATOM 1492 N N . ALA B 1 94 ? 1.182 39 23.984 1 61.81 94 ALA B N 1
ATOM 1493 C CA . ALA B 1 94 ? 0.926 40.344 23.469 1 61.81 94 ALA B CA 1
ATOM 1494 C C . ALA B 1 94 ? -0.367 40.906 24.047 1 61.81 94 ALA B C 1
ATOM 1496 O O . ALA B 1 94 ? -0.431 42.094 24.375 1 61.81 94 ALA B O 1
ATOM 1497 N N . ILE B 1 95 ? -1.307 40.094 24.125 1 61.53 95 ILE B N 1
ATOM 1498 C CA . ILE B 1 95 ? -2.594 40.531 24.656 1 61.53 95 ILE B CA 1
ATOM 1499 C C . ILE B 1 95 ? -2.451 40.844 26.141 1 61.53 95 ILE B C 1
ATOM 1501 O O . ILE B 1 95 ? -2.977 41.844 26.625 1 61.53 95 ILE B O 1
ATOM 1505 N N . ASP B 1 96 ? -1.788 39.969 26.75 1 62.03 96 ASP B N 1
ATOM 1506 C CA . ASP B 1 96 ? -1.567 40.188 28.172 1 62.03 96 ASP B CA 1
ATOM 1507 C C . ASP B 1 96 ? -0.749 41.438 28.438 1 62.03 96 ASP B C 1
ATOM 1509 O O . ASP B 1 96 ? -0.98 42.156 29.422 1 62.03 96 ASP B O 1
ATOM 1513 N N . SER B 1 97 ? 0.089 41.75 27.578 1 58 97 SER B N 1
ATOM 1514 C CA . SER B 1 97 ? 0.935 42.938 27.734 1 58 97 SER B CA 1
ATOM 1515 C C . SER B 1 97 ? 0.158 44.188 27.422 1 58 97 SER B C 1
ATOM 1517 O O . SER B 1 97 ? 0.427 45.25 28.016 1 58 97 SER B O 1
ATOM 1519 N N . PHE B 1 98 ? -0.743 44.25 26.5 1 54.69 98 PHE B N 1
ATOM 1520 C CA . PHE B 1 98 ? -1.479 45.438 26.156 1 54.69 98 PHE B CA 1
ATOM 1521 C C . PHE B 1 98 ? -2.732 45.594 27.016 1 54.69 98 PHE B C 1
ATOM 1523 O O . PHE B 1 98 ? -3.281 46.688 27.156 1 54.69 98 PHE B O 1
ATOM 1530 N N . GLY B 1 99 ? -3.297 44.562 27.344 1 53.66 99 GLY B N 1
ATOM 1531 C CA . GLY B 1 99 ? -4.492 44.656 28.172 1 53.66 99 GLY B CA 1
ATOM 1532 C C . GLY B 1 99 ? -4.207 45.094 29.594 1 53.66 99 GLY B C 1
ATOM 1533 O O . GLY B 1 99 ? -5.125 45.219 30.406 1 53.66 99 GLY B O 1
ATOM 1534 N N . LYS B 1 100 ? -2.973 45.094 29.969 1 46.41 100 LYS B N 1
ATOM 1535 C CA . LYS B 1 100 ? -2.74 45.938 31.141 1 46.41 100 LYS B CA 1
ATOM 1536 C C . LYS B 1 100 ? -2.518 47.406 30.734 1 46.41 100 LYS B C 1
ATOM 1538 O O . LYS B 1 100 ? -1.944 47.688 29.688 1 46.41 100 LYS B O 1
#

Sequence (200 aa):
MSTSTTVTLHLLDKEYRVSCSENERAGLESSARFLDEKMQSIKKSGRVVGLDRIAVMAGLNITHDFLVENQKKSGASLNISDKIIALQNKLDFAIDSFGKMSTSTTVTLHLLDKEYRVSCSENERAGLESSARFLDEKMQSIKKSGRVVGLDRIAVMAGLNITHDFLVENQKKSGASLNISDKIIALQNKLDFAIDSFGK

Radius of gyration: 23.35 Å; Cα contacts (8 Å, |Δi|>4): 196; chains: 2; bounding box: 57×72×50 Å

Organism: NCBI:txid1198232